Protein AF-A0A3Q8V1V7-F1 (afdb_monomer)

Solvent-accessible surface area (backbone atoms only — not comparable to full-atom values): 15227 Å² total; per-residue (Å²): 142,82,85,84,78,84,84,82,84,77,85,80,81,81,76,80,81,79,79,77,67,58,56,73,86,70,77,62,75,79,83,78,84,87,67,83,77,76,73,29,31,30,73,41,37,37,45,31,31,29,47,66,29,35,47,41,79,44,66,60,49,52,35,39,77,74,16,50,72,63,45,52,43,25,34,41,32,35,68,88,72,25,31,48,26,81,44,75,50,102,65,26,37,59,34,83,69,40,41,42,21,37,18,41,68,50,98,87,70,46,59,37,36,37,39,84,88,69,51,75,46,45,66,87,41,77,63,47,20,77,72,68,36,77,63,28,42,60,40,73,58,67,86,82,53,84,78,53,79,73,90,52,56,52,31,33,39,35,35,47,20,34,28,38,50,51,9,50,70,72,73,41,95,55,51,48,67,59,77,52,65,69,47,32,37,30,32,50,41,83,55,58,59,55,56,57,52,37,47,78,23,40,39,38,31,43,40,59,102,89,44,69,41,20,27,30,34,28,67,42,71,32,71,62,58,74,66,46,20,53,42,32,84,98,38,72,64,36,69,60,56,54,52,45,27,44,56,43,42,75,25,37,64,38,25,23,22,40,50,74,35,60,27,53,45,45,59,69,25,44,35,48,80,91

Secondary structure (DSSP, 8-state):
---PPPPPPPPP-----------PPPPPPPP-TT-----EEEEEEEE-SBTTSB-EEESEE-EETTEETTTT-EEEE-TTSPEEESS-BTTEEE-TTGGG-EEEE-TTS-EEEEPTTS-EE-TT-THHHHHH-TT-EEEEPPTT-TT---SS-SEEEEEHHHHHHHHHHHT-SSPPPGGGTT-SEEEE-SSTTGGGGGBTSEEEE---TTSPPEEEEEEEEEE--GGGGS-BTTB---HHHHHHHHHHHTTEEEEEEEEEE---EETT-EEEE-

Nearest PDB structures (foldseek):
  6fw2-assembly1_A  TM=7.426E-01  e=1.223E-09  Homo sapiens
  8iwl-assembly1_A  TM=2.641E-01  e=2.519E+00  Acinetobacter baumannii
  8ssk-assembly2_B  TM=2.973E-01  e=3.792E+00  Citrobacter rodentium
  2vse-assembly2_B  TM=1.820E-01  e=3.792E+00  Lysinibacillus sphaericus
  2vse-assembly1_A  TM=2.248E-01  e=5.385E+00  Lysinibacillus sphaericus

pLDDT: mean 85.76, std 20.74, range [31.09, 98.81]

Structure (mmCIF, N/CA/C/O backbone):
data_AF-A0A3Q8V1V7-F1
#
_entry.id   AF-A0A3Q8V1V7-F1
#
loop_
_atom_site.group_PDB
_atom_site.id
_atom_site.type_symbol
_atom_site.label_atom_id
_atom_site.label_alt_id
_atom_site.label_comp_id
_atom_site.label_asym_id
_atom_site.label_entity_id
_atom_site.label_seq_id
_atom_site.pdbx_PDB_ins_code
_atom_site.Cartn_x
_atom_site.Cartn_y
_atom_site.Cartn_z
_atom_site.occupancy
_atom_site.B_iso_or_equiv
_atom_site.auth_seq_id
_atom_site.auth_comp_id
_atom_site.auth_asym_id
_atom_site.auth_atom_id
_atom_site.pdbx_PDB_model_num
ATOM 1 N N . MET A 1 1 ? -35.149 39.557 -53.081 1.00 46.47 1 MET A N 1
ATOM 2 C CA . MET A 1 1 ? -35.539 40.367 -51.907 1.00 46.47 1 MET A CA 1
ATOM 3 C C . MET A 1 1 ? -36.548 39.582 -51.074 1.00 46.47 1 MET A C 1
ATOM 5 O O . MET A 1 1 ? -37.732 39.710 -51.317 1.00 46.47 1 MET A O 1
ATOM 9 N N . VAL A 1 2 ? -36.093 38.741 -50.135 1.00 32.25 2 VAL A N 1
ATOM 10 C CA . VAL A 1 2 ? -36.918 38.216 -49.027 1.00 32.25 2 VAL A CA 1
ATOM 11 C C . VAL A 1 2 ? -36.005 38.060 -47.809 1.00 32.25 2 VAL A C 1
ATOM 13 O O . VAL A 1 2 ? -34.984 37.381 -47.856 1.00 32.25 2 VAL A O 1
ATOM 16 N N . ARG A 1 3 ? -36.354 38.787 -46.751 1.00 31.09 3 ARG A N 1
ATOM 17 C CA . ARG A 1 3 ? -35.622 38.984 -45.498 1.00 31.09 3 ARG A CA 1
ATOM 18 C C . ARG A 1 3 ? -35.995 37.840 -44.543 1.00 31.09 3 ARG A C 1
ATOM 20 O O . ARG A 1 3 ? -37.141 37.770 -44.112 1.00 31.09 3 A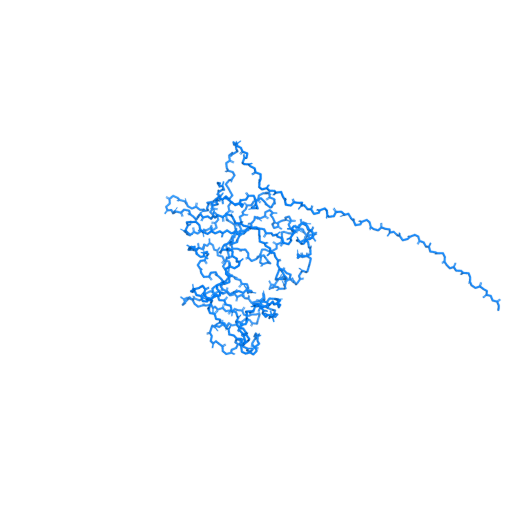RG A O 1
ATOM 27 N N . LEU A 1 4 ? -35.066 36.930 -44.240 1.00 36.66 4 LEU A N 1
ATOM 28 C CA . LEU A 1 4 ? -35.275 35.853 -43.260 1.00 36.66 4 LEU A CA 1
ATOM 29 C C . LEU A 1 4 ? -35.137 36.407 -41.830 1.00 36.66 4 LEU A C 1
ATOM 31 O O . LEU A 1 4 ? -34.099 36.947 -41.455 1.00 36.66 4 LEU A O 1
ATOM 35 N N . LEU A 1 5 ? -36.216 36.292 -41.053 1.00 38.31 5 LEU A N 1
ATOM 36 C CA . LEU A 1 5 ? -36.305 36.675 -39.640 1.00 38.31 5 LEU A CA 1
ATOM 37 C C . LEU A 1 5 ? -35.508 35.709 -38.733 1.00 38.31 5 LEU A C 1
ATOM 39 O O . LEU A 1 5 ? -35.400 34.521 -39.049 1.00 38.31 5 LEU A O 1
ATOM 43 N N . PRO A 1 6 ? -34.985 36.175 -37.581 1.00 35.22 6 PRO A N 1
ATOM 44 C CA . PRO A 1 6 ? -34.168 35.360 -36.686 1.00 35.22 6 PRO A CA 1
ATOM 45 C C . PRO A 1 6 ? -35.011 34.358 -35.884 1.00 35.22 6 PRO A C 1
ATOM 47 O O . PRO A 1 6 ? -36.078 34.683 -35.359 1.00 35.22 6 PRO A O 1
ATOM 50 N N . ARG A 1 7 ? -34.505 33.125 -35.744 1.00 37.19 7 ARG A N 1
ATOM 51 C CA . ARG A 1 7 ? -35.097 32.101 -34.871 1.00 37.19 7 ARG A CA 1
ATOM 52 C C . ARG A 1 7 ? -34.854 32.455 -33.398 1.00 37.19 7 ARG A C 1
ATOM 54 O O . ARG A 1 7 ? -33.723 32.698 -32.988 1.00 37.19 7 ARG A O 1
ATOM 61 N N . ARG A 1 8 ? -35.938 32.466 -32.616 1.00 33.50 8 ARG A N 1
ATOM 62 C CA . ARG A 1 8 ? -35.966 32.720 -31.168 1.00 33.50 8 ARG A CA 1
ATOM 63 C C . ARG A 1 8 ? -35.183 31.654 -30.392 1.00 33.50 8 ARG A C 1
ATOM 65 O O . ARG A 1 8 ? -35.354 30.460 -30.621 1.00 33.50 8 ARG A O 1
ATOM 72 N N . SER A 1 9 ? -34.374 32.103 -29.438 1.00 37.12 9 SER A N 1
ATOM 73 C CA . SER A 1 9 ? -33.696 31.288 -28.432 1.00 37.12 9 SER A CA 1
ATOM 74 C C . SER A 1 9 ? -34.686 30.809 -27.361 1.00 37.12 9 SER A C 1
ATOM 76 O O . SER A 1 9 ? -35.318 31.609 -26.676 1.00 37.12 9 SER A O 1
ATOM 78 N N . GLY A 1 10 ? -34.822 29.489 -27.208 1.00 38.75 10 GLY A N 1
ATOM 79 C CA . GLY A 1 10 ? -35.493 28.877 -26.057 1.00 38.75 10 GLY A CA 1
ATOM 80 C C . GLY A 1 10 ? -34.592 28.883 -24.810 1.00 38.75 10 GLY A C 1
ATOM 81 O O . GLY A 1 10 ? -33.364 28.925 -24.942 1.00 38.75 10 GLY A O 1
ATOM 82 N N . PRO A 1 11 ? -35.160 28.847 -23.592 1.00 32.88 11 PRO A N 1
ATOM 83 C CA . PRO A 1 11 ? -34.393 28.984 -22.361 1.00 32.88 11 PRO A CA 1
ATOM 84 C C . PRO A 1 11 ? -33.500 27.759 -22.127 1.00 32.88 11 PRO A C 1
ATOM 86 O O . PRO A 1 11 ? -33.965 26.619 -22.087 1.00 32.88 11 PRO A O 1
ATOM 89 N N . ARG A 1 12 ? -32.198 27.999 -21.931 1.00 38.09 12 ARG A N 1
ATOM 90 C CA . ARG A 1 12 ? -31.247 26.976 -21.481 1.00 38.09 12 ARG A CA 1
ATOM 91 C C . ARG A 1 12 ? -31.639 26.522 -20.073 1.00 38.09 12 ARG A C 1
ATOM 93 O O . ARG A 1 12 ? -31.589 27.309 -19.129 1.00 38.09 12 ARG A O 1
ATOM 100 N N . ARG A 1 13 ? -32.005 25.245 -19.927 1.00 34.44 13 ARG A N 1
ATOM 101 C CA . ARG A 1 13 ? -32.175 24.591 -18.622 1.00 34.44 13 ARG A CA 1
ATOM 102 C C . ARG A 1 13 ? -30.851 24.671 -17.854 1.00 34.44 13 ARG A C 1
ATOM 104 O O . ARG A 1 13 ? -29.870 24.044 -18.241 1.00 34.44 13 ARG A O 1
ATOM 111 N N . ARG A 1 14 ? -30.829 25.449 -16.768 1.00 31.36 14 ARG A N 1
ATOM 112 C CA . ARG A 1 14 ? -29.777 25.396 -15.743 1.00 31.36 14 ARG A CA 1
ATOM 113 C C . ARG A 1 14 ? -29.918 24.060 -15.016 1.00 31.36 14 ARG A C 1
ATOM 115 O O . ARG A 1 14 ? -30.844 23.887 -14.229 1.00 31.36 14 ARG A O 1
ATOM 122 N N . THR A 1 15 ? -29.029 23.112 -15.280 1.00 33.97 15 THR A N 1
ATOM 123 C CA . THR A 1 15 ? -28.849 21.949 -14.407 1.00 33.97 15 THR A CA 1
ATOM 124 C C . THR A 1 15 ? -28.136 22.411 -13.142 1.00 33.97 15 THR A C 1
ATOM 126 O O . THR A 1 15 ? -27.010 22.904 -13.193 1.00 33.97 15 THR A O 1
ATOM 129 N N . ALA A 1 16 ? -28.831 22.301 -12.012 1.00 31.53 16 ALA A N 1
ATOM 130 C CA . ALA A 1 16 ? -28.313 22.607 -10.691 1.00 31.53 16 ALA A CA 1
ATOM 131 C C . ALA A 1 16 ? -27.204 21.610 -10.319 1.00 31.53 16 ALA A C 1
ATOM 133 O O . ALA A 1 16 ? -27.481 20.456 -9.998 1.00 31.53 16 ALA A O 1
ATOM 134 N N . ALA A 1 17 ? -25.948 22.058 -10.347 1.00 36.12 17 ALA A N 1
ATOM 135 C CA . ALA A 1 17 ? -24.866 21.390 -9.640 1.00 36.12 17 ALA A CA 1
ATOM 136 C C . ALA A 1 17 ? -25.114 21.582 -8.134 1.00 36.12 17 ALA A C 1
ATOM 138 O O . ALA A 1 17 ? -24.916 22.670 -7.596 1.00 36.12 17 ALA A O 1
ATOM 139 N N . ARG A 1 18 ? -25.639 20.548 -7.469 1.00 38.44 18 ARG A N 1
ATOM 140 C CA . ARG A 1 18 ? -25.823 20.531 -6.015 1.00 38.44 18 ARG A CA 1
ATOM 141 C C . ARG A 1 18 ? -24.465 20.351 -5.335 1.00 38.44 18 ARG A C 1
ATOM 143 O O . ARG A 1 18 ? -23.939 19.251 -5.268 1.00 38.44 18 ARG A O 1
ATOM 150 N N . ASP A 1 19 ? -23.913 21.472 -4.891 1.00 35.94 19 ASP A N 1
ATOM 151 C CA . ASP A 1 19 ? -23.388 21.706 -3.540 1.00 35.94 19 ASP A CA 1
ATOM 152 C C . ASP A 1 19 ? -22.681 20.514 -2.853 1.00 35.94 19 ASP A C 1
ATOM 154 O O . ASP A 1 19 ? -23.120 20.002 -1.820 1.00 35.94 19 ASP A O 1
ATOM 158 N N . ALA A 1 20 ? -21.550 20.075 -3.415 1.00 39.03 20 ALA A N 1
ATOM 159 C CA . ALA A 1 20 ? -20.578 19.250 -2.701 1.00 39.03 20 ALA A CA 1
ATOM 160 C C . ALA A 1 20 ? -19.844 20.136 -1.684 1.00 39.03 20 ALA A C 1
ATOM 162 O O . ALA A 1 20 ? -18.732 20.610 -1.926 1.00 39.03 20 ALA A O 1
ATOM 163 N N . ARG A 1 21 ? -20.502 20.420 -0.556 1.00 45.88 21 ARG A N 1
ATOM 164 C CA . ARG A 1 21 ? -19.877 21.108 0.576 1.00 45.88 21 ARG A CA 1
ATOM 165 C C . ARG A 1 21 ? -18.657 20.296 1.006 1.00 45.88 21 ARG A C 1
ATOM 167 O O . ARG A 1 21 ? -18.794 19.125 1.357 1.00 45.88 21 ARG A O 1
ATOM 174 N N . GLN A 1 22 ? -17.474 20.915 0.956 1.00 42.28 22 GLN A N 1
ATOM 175 C CA . GLN A 1 22 ? -16.266 20.390 1.594 1.00 42.28 22 GLN A CA 1
ATOM 176 C C . GLN A 1 22 ? -16.655 20.002 3.019 1.00 42.28 22 GLN A C 1
ATOM 178 O O . GLN A 1 22 ? -17.089 20.867 3.775 1.00 42.28 22 GLN A O 1
ATOM 183 N N . LEU A 1 23 ? -16.571 18.720 3.379 1.00 49.09 23 LEU A N 1
ATOM 184 C CA . LEU A 1 23 ? -16.754 18.332 4.771 1.00 49.09 23 LEU A CA 1
ATOM 185 C C . LEU A 1 23 ? -15.504 18.834 5.499 1.00 49.09 23 LEU A C 1
ATOM 187 O O . LEU A 1 23 ? -14.422 18.294 5.241 1.00 49.09 23 LEU A O 1
ATOM 191 N N . PRO A 1 24 ? -15.596 19.889 6.336 1.00 47.41 24 PRO A N 1
ATOM 192 C CA . PRO A 1 24 ? -14.429 20.360 7.053 1.00 47.41 24 PRO A CA 1
ATOM 193 C C . PRO A 1 24 ? -13.922 19.202 7.905 1.00 47.41 24 PRO A C 1
ATOM 195 O O . PRO A 1 24 ? -14.701 18.530 8.586 1.00 47.41 24 PRO A O 1
ATOM 198 N N . TRP A 1 25 ? -12.615 18.957 7.836 1.00 48.84 25 TRP A N 1
ATOM 199 C CA . TRP A 1 25 ? -11.941 18.134 8.827 1.00 48.84 25 TRP A CA 1
ATOM 200 C C . TRP A 1 25 ? -12.325 18.673 10.209 1.00 48.84 25 TRP A C 1
ATOM 202 O O . TRP A 1 25 ? -12.086 19.845 10.510 1.00 48.84 25 TRP A O 1
ATOM 212 N N . ARG A 1 26 ? -12.984 17.835 11.008 1.00 57.62 26 ARG A N 1
ATOM 213 C CA . ARG A 1 26 ? -13.246 18.118 12.415 1.00 57.62 26 ARG A CA 1
ATOM 214 C C . ARG A 1 26 ? -12.070 17.544 13.187 1.00 57.62 26 ARG A C 1
ATOM 216 O O . ARG A 1 26 ? -11.656 16.426 12.905 1.00 57.62 26 ARG A O 1
ATOM 223 N N . SER A 1 27 ? -11.512 18.319 14.111 1.00 51.31 27 SER A N 1
ATOM 224 C CA . SER A 1 27 ? -10.533 17.791 15.062 1.00 51.31 27 SER A CA 1
ATOM 225 C C . SER A 1 27 ? -11.114 16.562 15.778 1.00 51.31 27 SER A C 1
ATOM 227 O O . SER A 1 27 ? -12.336 16.536 15.970 1.00 51.31 27 SER A O 1
ATOM 229 N N . PRO A 1 28 ? -10.280 15.585 16.188 1.00 55.00 28 PRO A N 1
ATOM 230 C CA . PRO A 1 28 ? -10.751 14.380 16.860 1.00 55.00 28 PRO A CA 1
ATOM 231 C C . PRO A 1 28 ? -11.657 14.752 18.031 1.00 55.00 28 PRO A C 1
ATOM 233 O O . PRO A 1 28 ? -11.318 15.633 18.829 1.00 55.00 28 PRO A O 1
ATOM 236 N N . SER A 1 29 ? -12.822 14.115 18.118 1.00 47.94 29 SER A N 1
ATOM 237 C CA . SER A 1 29 ? -13.728 14.356 19.241 1.00 47.94 29 SER A CA 1
ATOM 238 C C . SER A 1 29 ? -13.123 13.773 20.527 1.00 47.94 29 SER A C 1
ATOM 240 O O . SER A 1 29 ? -12.528 12.692 20.477 1.00 47.94 29 SER A O 1
ATOM 242 N N . PRO A 1 30 ? -13.258 14.441 21.689 1.00 43.12 30 PRO A N 1
ATOM 243 C CA . PRO A 1 30 ? -12.869 13.848 22.965 1.00 43.12 30 PRO A CA 1
ATOM 244 C C . PRO A 1 30 ? -13.682 12.566 23.231 1.00 43.12 30 PRO A C 1
ATOM 246 O O . PRO A 1 30 ? -14.812 12.448 22.744 1.00 43.12 30 PRO A O 1
ATOM 249 N N . PRO A 1 31 ? -13.132 11.596 23.985 1.00 48.41 31 PRO A N 1
ATOM 250 C CA . PRO A 1 31 ? -13.776 10.305 24.190 1.00 48.41 31 PRO A CA 1
ATOM 251 C C . PRO A 1 31 ? -15.141 10.475 24.864 1.00 48.41 31 PRO A C 1
ATOM 253 O O . PRO A 1 31 ? -15.257 11.122 25.906 1.00 48.41 31 PRO A O 1
ATOM 256 N N . ARG A 1 32 ? -16.179 9.859 24.287 1.00 49.44 32 ARG A N 1
ATOM 257 C CA . A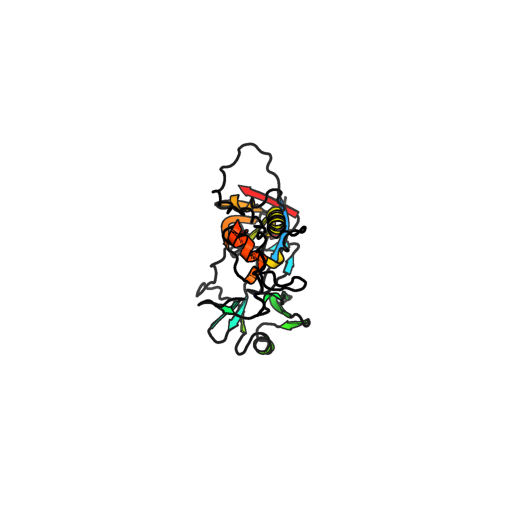RG A 1 32 ? -17.448 9.652 24.989 1.00 49.44 32 ARG A CA 1
ATOM 258 C C . ARG A 1 32 ? -17.195 8.599 26.065 1.00 49.44 32 ARG A C 1
ATOM 260 O O . ARG A 1 32 ? -16.877 7.454 25.758 1.00 49.44 32 ARG A O 1
ATOM 267 N N . GLY A 1 33 ? -17.245 9.005 27.329 1.00 35.75 33 GLY A N 1
ATOM 268 C CA . GLY A 1 33 ? -17.139 8.072 28.445 1.00 35.75 33 GLY A CA 1
ATOM 269 C C . GLY A 1 33 ? -18.348 7.137 28.473 1.00 35.75 33 GLY A C 1
ATOM 270 O O . GLY A 1 33 ? -19.479 7.614 28.450 1.00 35.75 33 GLY A O 1
ATOM 271 N N . GLY A 1 34 ? -18.101 5.826 28.563 1.00 43.41 34 GLY A N 1
ATOM 272 C CA . GLY A 1 34 ? -19.119 4.845 28.952 1.00 43.41 34 GLY A CA 1
ATOM 273 C C . GLY A 1 34 ? -19.793 4.030 27.844 1.00 43.41 34 GLY A C 1
ATOM 274 O O . GLY A 1 34 ? -20.903 3.564 28.069 1.00 43.41 34 GLY A O 1
ATOM 275 N N . GLU A 1 35 ? -19.162 3.805 26.689 1.00 42.56 35 GLU A N 1
ATOM 276 C CA . GLU A 1 35 ? -19.665 2.847 25.691 1.00 42.56 35 GLU A CA 1
ATOM 277 C C . GLU A 1 35 ? -18.820 1.569 25.694 1.00 42.56 35 GLU A C 1
ATOM 279 O O . GLU A 1 35 ? -17.589 1.621 25.639 1.00 42.56 35 GLU A O 1
ATOM 284 N N . SER A 1 36 ? -19.488 0.413 25.789 1.00 41.56 36 SER A N 1
ATOM 285 C CA . SER A 1 36 ? -18.900 -0.909 25.558 1.00 41.56 36 SER A CA 1
ATOM 286 C C . SER A 1 36 ? -17.996 -0.841 24.332 1.00 41.56 36 SER A C 1
ATOM 288 O O . SER A 1 36 ? -18.469 -0.499 23.252 1.00 41.56 36 SER A O 1
ATOM 290 N N . ALA A 1 37 ? -16.700 -1.109 24.506 1.00 54.47 37 ALA A N 1
ATOM 291 C CA . ALA A 1 37 ? -15.718 -0.964 23.441 1.00 54.47 37 ALA A CA 1
ATOM 292 C C . ALA A 1 37 ? -16.128 -1.839 22.249 1.00 54.47 37 ALA A C 1
ATOM 294 O O . ALA A 1 37 ? -15.974 -3.063 22.289 1.00 54.47 37 ALA A O 1
ATOM 295 N N . VAL A 1 38 ? -16.676 -1.212 21.203 1.00 58.59 38 VAL A N 1
ATOM 296 C CA . VAL A 1 38 ? -16.944 -1.880 19.931 1.00 58.59 38 VAL A CA 1
ATOM 297 C C . VAL A 1 38 ? -15.614 -2.455 19.477 1.00 58.59 38 VAL A C 1
ATOM 299 O O . VAL A 1 38 ? -14.656 -1.730 19.206 1.00 58.59 38 VAL A O 1
ATOM 302 N N . THR A 1 39 ? -15.525 -3.779 19.508 1.00 81.19 39 THR A N 1
ATOM 303 C CA . THR A 1 39 ? -14.300 -4.483 19.162 1.00 81.19 39 THR A CA 1
ATOM 304 C C . THR A 1 39 ? -14.283 -4.633 17.654 1.00 81.19 39 THR A C 1
ATOM 306 O O . THR A 1 39 ? -14.947 -5.506 17.103 1.00 81.19 39 THR A O 1
ATOM 309 N N . LEU A 1 40 ? -13.543 -3.747 16.997 1.00 95.25 40 LEU A N 1
ATOM 310 C CA . LEU A 1 40 ? -13.362 -3.769 15.551 1.00 95.25 40 LEU A CA 1
ATOM 311 C C . LEU A 1 40 ? -12.457 -4.947 15.157 1.00 95.25 40 LEU A C 1
ATOM 313 O O . LEU A 1 40 ? -11.770 -5.524 16.007 1.00 95.25 40 LEU A O 1
ATOM 317 N N . LYS A 1 41 ? -12.434 -5.306 13.871 1.00 97.19 41 LYS A N 1
ATOM 318 C CA . LYS A 1 41 ? -11.686 -6.467 13.365 1.00 97.19 41 LYS A CA 1
ATOM 319 C C . LYS A 1 41 ? -10.748 -6.107 12.225 1.00 97.19 41 LYS A C 1
ATOM 321 O O . LYS A 1 41 ? -11.072 -5.272 11.389 1.00 97.19 41 LYS A O 1
ATOM 326 N N . VAL A 1 42 ? -9.589 -6.753 12.156 1.00 98.31 42 VAL A N 1
ATOM 327 C CA . VAL A 1 42 ? -8.722 -6.688 10.974 1.00 98.31 42 VAL A CA 1
ATOM 328 C C . VAL A 1 42 ? -9.316 -7.562 9.875 1.00 98.31 42 VAL A C 1
ATOM 330 O O . VAL A 1 42 ? -9.525 -8.753 10.073 1.00 98.31 42 VAL A O 1
ATOM 333 N N . VAL A 1 43 ? -9.570 -6.977 8.708 1.00 98.44 43 VAL A N 1
ATOM 334 C CA . VAL A 1 43 ? -10.213 -7.658 7.565 1.00 98.44 43 VAL A CA 1
ATOM 335 C C . VAL A 1 43 ? -9.404 -7.562 6.276 1.00 98.44 43 VAL A C 1
ATOM 337 O O . VAL A 1 43 ? -9.838 -8.007 5.219 1.00 98.44 43 VAL A O 1
ATOM 340 N N . GLY A 1 44 ? -8.210 -6.980 6.337 1.00 98.44 44 GLY A N 1
ATOM 341 C CA . GLY A 1 44 ? -7.284 -7.004 5.217 1.00 98.44 44 GLY A CA 1
ATOM 342 C C . GLY A 1 44 ? -5.874 -6.652 5.648 1.00 98.44 44 GLY A C 1
ATOM 343 O O . GLY A 1 44 ? -5.669 -5.649 6.332 1.00 98.44 44 GLY A O 1
ATOM 344 N N . LEU A 1 45 ? -4.912 -7.447 5.190 1.00 98.56 45 LEU A N 1
ATOM 345 C CA . LEU A 1 45 ? -3.488 -7.215 5.381 1.00 98.56 45 LEU A CA 1
ATOM 346 C C . LEU A 1 45 ? -2.784 -7.278 4.032 1.00 98.56 45 LEU A C 1
ATOM 348 O O . LEU A 1 45 ? -3.025 -8.182 3.233 1.00 98.56 45 LEU A O 1
ATOM 352 N N . ARG A 1 46 ? -1.953 -6.275 3.748 1.00 98.12 46 ARG A N 1
ATOM 353 C CA . ARG A 1 46 ? -1.199 -6.181 2.496 1.00 98.12 46 ARG A CA 1
ATOM 354 C C . ARG A 1 46 ? 0.215 -5.677 2.728 1.00 98.12 46 ARG A C 1
ATOM 356 O O . ARG A 1 46 ? 0.439 -4.731 3.492 1.00 98.12 46 ARG A O 1
ATOM 363 N N . ARG A 1 47 ? 1.150 -6.261 1.986 1.00 97.00 47 ARG A N 1
ATOM 364 C CA . ARG A 1 47 ? 2.554 -5.849 1.930 1.00 97.00 47 ARG A CA 1
ATOM 365 C C . ARG A 1 47 ? 2.910 -5.454 0.507 1.00 97.00 47 ARG A C 1
ATOM 367 O O . ARG A 1 47 ? 2.482 -6.097 -0.443 1.00 97.00 47 ARG A O 1
ATOM 374 N N . PHE A 1 48 ? 3.696 -4.394 0.352 1.00 96.62 48 PHE A N 1
ATOM 375 C CA . PHE A 1 48 ? 4.091 -3.862 -0.951 1.00 96.62 48 PHE A CA 1
ATOM 376 C C . PHE A 1 48 ? 5.617 -3.825 -1.083 1.00 96.62 48 PHE A C 1
ATOM 378 O O . PHE A 1 48 ? 6.193 -2.765 -0.844 1.00 96.62 48 PHE A O 1
ATOM 385 N N . PRO A 1 49 ? 6.285 -4.925 -1.474 1.00 96.56 49 PRO A N 1
ATOM 386 C CA . PRO A 1 49 ? 7.750 -5.011 -1.497 1.00 96.56 49 PRO A CA 1
ATOM 387 C C . PRO A 1 49 ? 8.436 -3.895 -2.294 1.00 96.56 49 PRO A C 1
ATOM 389 O O . PRO A 1 49 ? 9.435 -3.327 -1.846 1.00 96.56 49 PRO A O 1
ATOM 392 N N . VAL A 1 50 ? 7.859 -3.533 -3.447 1.00 96.06 50 VAL A N 1
ATOM 393 C CA . VAL A 1 50 ? 8.397 -2.518 -4.361 1.00 96.06 50 VAL A CA 1
ATOM 394 C C . VAL A 1 50 ? 7.526 -1.257 -4.360 1.00 96.06 50 VAL A C 1
ATOM 396 O O . VAL A 1 50 ? 6.296 -1.289 -4.497 1.00 96.06 50 VAL A O 1
ATOM 399 N N . LYS A 1 51 ? 8.168 -0.094 -4.228 1.00 92.94 51 LYS A N 1
ATOM 400 C CA . LYS A 1 51 ? 7.520 1.216 -4.318 1.00 92.94 51 LYS A CA 1
ATOM 401 C C . LYS A 1 51 ? 6.780 1.351 -5.652 1.00 92.94 51 LYS A C 1
ATOM 403 O O . LYS A 1 51 ? 7.282 0.985 -6.705 1.00 92.94 51 LYS A O 1
ATOM 408 N N . SER A 1 52 ? 5.595 1.962 -5.604 1.00 93.44 52 SER A N 1
ATOM 409 C CA . SER A 1 52 ? 4.769 2.270 -6.783 1.00 93.44 52 SER A CA 1
ATOM 410 C C . SER A 1 52 ? 4.204 1.058 -7.554 1.00 93.44 52 SER A C 1
ATOM 412 O O . SER A 1 52 ? 3.483 1.297 -8.516 1.00 93.44 52 SER A O 1
ATOM 414 N N . MET A 1 53 ? 4.435 -0.187 -7.114 1.00 97.00 53 MET A N 1
ATOM 415 C CA . MET A 1 53 ? 3.900 -1.426 -7.718 1.00 97.00 53 MET A CA 1
ATOM 416 C C . MET A 1 53 ? 2.939 -2.148 -6.783 1.00 97.00 53 MET A C 1
ATOM 418 O O . MET A 1 53 ? 3.091 -2.023 -5.568 1.00 97.00 53 MET A O 1
ATOM 422 N N . LEU A 1 54 ? 1.961 -2.899 -7.299 1.00 97.81 54 LEU A N 1
ATOM 423 C CA . LEU A 1 54 ? 1.049 -3.715 -6.484 1.00 97.81 54 LEU A CA 1
ATOM 424 C C . LEU A 1 54 ? 1.804 -4.720 -5.606 1.00 97.81 54 LEU A C 1
ATOM 426 O O . LEU A 1 54 ? 2.999 -4.941 -5.768 1.00 97.81 54 LEU A O 1
ATOM 430 N N . GLY A 1 55 ? 1.108 -5.243 -4.606 1.00 96.25 55 GLY A N 1
ATOM 431 C CA . GLY A 1 55 ? 1.701 -6.075 -3.569 1.00 96.25 55 GLY A CA 1
ATOM 432 C C . GLY A 1 55 ? 0.906 -7.346 -3.337 1.00 96.25 55 GLY A C 1
ATOM 433 O O . GLY A 1 55 ? 0.046 -7.710 -4.137 1.00 96.25 55 GLY A O 1
ATOM 434 N N . GLU A 1 56 ? 1.187 -7.964 -2.206 1.00 95.44 56 GLU A N 1
ATOM 435 C CA . GLU A 1 56 ? 0.631 -9.236 -1.767 1.00 95.44 56 GLU A CA 1
ATOM 436 C C . GLU A 1 56 ? -0.509 -8.998 -0.775 1.00 95.44 56 GLU A C 1
ATOM 438 O O . GLU A 1 56 ? -0.456 -8.063 0.035 1.00 95.44 56 GLU A O 1
ATOM 443 N N . GLU A 1 57 ? -1.510 -9.872 -0.806 1.00 96.88 57 GLU A N 1
ATOM 444 C CA . GLU A 1 57 ? -2.483 -10.013 0.277 1.00 96.88 57 GLU A CA 1
ATOM 445 C C . GLU A 1 57 ? -2.020 -11.122 1.215 1.00 96.88 57 GLU A C 1
ATOM 447 O O . GLU A 1 57 ? -1.450 -12.114 0.768 1.00 96.88 57 GLU A O 1
ATOM 452 N N . HIS A 1 58 ? -2.226 -10.923 2.511 1.00 97.81 58 HIS A N 1
ATOM 453 C CA . HIS A 1 58 ? -1.730 -11.819 3.546 1.00 97.81 58 HIS A CA 1
ATOM 454 C C . HIS A 1 58 ? -2.831 -12.128 4.553 1.00 97.81 58 HIS A C 1
ATOM 456 O O . HIS A 1 58 ? -3.601 -11.243 4.925 1.00 97.81 58 HIS A O 1
ATOM 462 N N . ASP A 1 59 ? -2.839 -13.356 5.064 1.00 97.94 59 ASP A N 1
ATOM 463 C CA . ASP A 1 59 ? -3.652 -13.710 6.233 1.00 97.94 59 ASP A CA 1
ATOM 464 C C . ASP A 1 59 ? -2.968 -13.292 7.539 1.00 97.94 59 ASP A C 1
ATOM 466 O O . ASP A 1 59 ? -3.623 -13.095 8.563 1.00 97.94 59 ASP A O 1
ATOM 470 N N . ARG A 1 60 ? -1.640 -13.130 7.501 1.00 96.62 60 ARG A N 1
ATOM 471 C CA . ARG A 1 60 ? -0.804 -12.723 8.627 1.00 96.62 60 ARG A CA 1
ATOM 472 C C . ARG A 1 60 ? 0.428 -11.957 8.153 1.00 96.62 60 ARG A C 1
ATOM 474 O O . ARG A 1 60 ? 1.066 -12.349 7.185 1.00 96.62 60 ARG A O 1
ATOM 481 N N . LEU A 1 61 ? 0.792 -10.897 8.87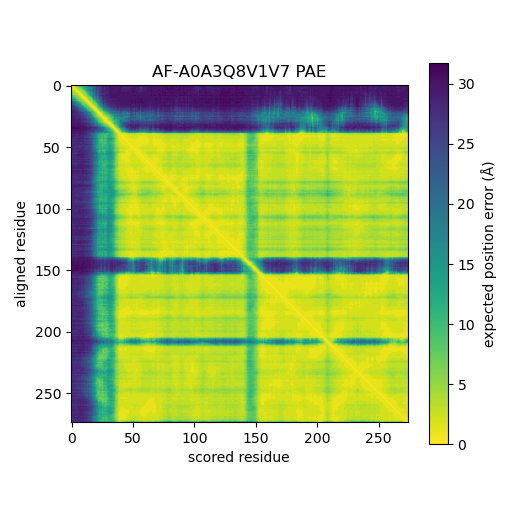1 1.00 96.56 61 LEU A N 1
ATOM 482 C CA . LEU A 1 61 ? 2.018 -10.131 8.658 1.00 96.56 61 LEU A CA 1
ATOM 483 C C . LEU A 1 61 ? 2.807 -9.991 9.957 1.00 96.56 61 LEU A C 1
ATOM 485 O O . LEU A 1 61 ? 2.234 -9.798 11.027 1.00 96.56 61 LEU A O 1
ATOM 489 N N . GLU A 1 62 ? 4.129 -10.028 9.835 1.00 95.94 62 GLU A N 1
ATOM 490 C CA . GLU A 1 62 ? 5.060 -9.697 10.910 1.00 95.94 62 GLU A CA 1
ATOM 491 C C . GLU A 1 62 ? 5.431 -8.209 10.831 1.00 95.94 62 GLU A C 1
ATOM 493 O O . GLU A 1 62 ? 5.593 -7.653 9.737 1.00 95.94 62 GLU A O 1
ATOM 498 N N . PHE A 1 63 ? 5.564 -7.560 11.989 1.00 96.06 63 PHE A N 1
ATOM 499 C CA . PHE A 1 63 ? 5.905 -6.142 12.090 1.00 96.06 63 PHE A CA 1
ATOM 500 C C . PHE A 1 63 ? 7.153 -5.941 12.945 1.00 96.06 63 PHE A C 1
ATOM 502 O O . PHE A 1 63 ? 7.323 -6.599 13.970 1.00 96.06 63 PHE A O 1
ATOM 509 N N . ASP A 1 64 ? 7.984 -4.979 12.549 1.00 94.44 64 ASP A N 1
ATOM 510 C CA . ASP A 1 64 ? 9.097 -4.433 13.322 1.00 94.44 64 ASP A CA 1
ATOM 511 C C . ASP A 1 64 ? 8.874 -2.928 13.591 1.00 94.44 64 ASP A C 1
ATOM 513 O O . ASP A 1 64 ? 7.816 -2.368 13.293 1.00 94.44 64 ASP A O 1
ATOM 517 N N . ALA A 1 65 ? 9.863 -2.237 14.163 1.00 91.81 65 ALA A N 1
ATOM 518 C CA . ALA A 1 65 ? 9.770 -0.792 14.412 1.00 91.81 65 ALA A CA 1
ATOM 519 C C . ALA A 1 65 ? 9.629 0.052 13.122 1.00 91.81 65 ALA A C 1
ATOM 521 O O . ALA A 1 65 ? 9.182 1.199 13.166 1.00 91.81 65 ALA A O 1
ATOM 522 N N . GLY A 1 66 ? 10.026 -0.499 11.974 1.00 88.62 66 GLY A N 1
ATOM 523 C CA . GLY A 1 66 ? 9.943 0.092 10.643 1.00 88.62 66 GLY A CA 1
ATOM 524 C C . GLY A 1 66 ? 8.658 -0.235 9.878 1.00 88.62 66 GLY A C 1
ATOM 525 O O . GLY A 1 66 ? 8.519 0.253 8.757 1.00 88.62 66 GLY A O 1
ATOM 526 N N . GLY A 1 67 ? 7.717 -0.987 10.461 1.00 93.69 67 GLY A N 1
ATOM 527 C CA . GLY A 1 67 ? 6.424 -1.321 9.858 1.00 93.69 67 GLY A CA 1
ATOM 528 C C . GLY A 1 67 ? 6.257 -2.807 9.582 1.00 93.69 67 GLY A C 1
ATOM 529 O O . GLY A 1 67 ? 6.805 -3.641 10.293 1.00 93.69 67 GLY A O 1
ATOM 530 N N . ALA A 1 68 ? 5.462 -3.148 8.567 1.00 94.94 68 ALA A N 1
ATOM 531 C CA . ALA A 1 68 ? 5.365 -4.535 8.118 1.00 94.94 68 ALA A CA 1
ATOM 532 C C . ALA A 1 68 ? 6.706 -4.961 7.497 1.00 94.94 68 ALA A C 1
ATOM 534 O O . ALA A 1 68 ? 7.227 -4.275 6.612 1.00 94.94 68 ALA A O 1
ATOM 535 N N . ILE A 1 69 ? 7.254 -6.094 7.936 1.00 94.69 69 ILE A N 1
ATOM 536 C CA . ILE A 1 69 ? 8.567 -6.569 7.486 1.00 94.69 69 ILE A CA 1
ATOM 537 C C . ILE A 1 69 ? 8.542 -6.804 5.970 1.00 94.69 69 ILE A C 1
ATOM 539 O O . ILE A 1 69 ? 7.709 -7.545 5.440 1.00 94.69 69 ILE A O 1
ATOM 543 N N . GLY A 1 70 ? 9.477 -6.161 5.264 1.00 93.25 70 GLY A N 1
ATOM 544 C CA . GLY A 1 70 ? 9.578 -6.212 3.804 1.00 93.25 70 GLY A CA 1
ATOM 545 C C . GLY A 1 70 ? 8.694 -5.199 3.064 1.00 93.25 70 GLY A C 1
ATOM 546 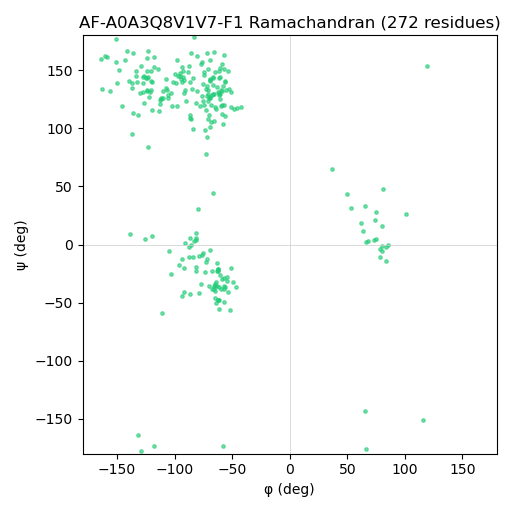O O . GLY A 1 70 ? 8.734 -5.132 1.839 1.00 93.25 70 GLY A O 1
ATOM 547 N N . ASP A 1 71 ? 7.907 -4.371 3.751 1.00 94.44 71 ASP A N 1
ATOM 548 C CA . ASP A 1 71 ? 7.112 -3.349 3.071 1.00 94.44 71 ASP A CA 1
ATOM 549 C C . ASP A 1 71 ? 8.001 -2.232 2.501 1.00 94.44 71 ASP A C 1
ATOM 551 O O . ASP A 1 71 ? 8.811 -1.621 3.197 1.00 94.44 71 ASP A O 1
ATOM 555 N N . ARG A 1 72 ? 7.839 -1.976 1.200 1.00 92.94 72 ARG A N 1
ATOM 556 C CA . ARG A 1 72 ? 8.438 -0.874 0.432 1.00 92.94 72 ARG A CA 1
ATOM 557 C C . ARG A 1 72 ? 9.960 -0.776 0.551 1.00 92.94 72 ARG A C 1
ATOM 559 O O . ARG A 1 72 ? 10.502 0.314 0.429 1.00 92.94 72 ARG A O 1
ATOM 566 N N . ARG A 1 73 ? 10.648 -1.909 0.730 1.00 92.19 73 ARG A N 1
ATOM 567 C CA . ARG A 1 73 ? 12.118 -1.981 0.847 1.00 92.19 73 ARG A CA 1
ATOM 568 C C . ARG A 1 73 ? 12.852 -1.839 -0.483 1.00 92.19 73 ARG A C 1
ATOM 570 O O . ARG A 1 73 ? 14.074 -1.736 -0.488 1.00 92.19 73 ARG A O 1
ATOM 577 N N . TRP A 1 74 ? 12.127 -1.858 -1.597 1.00 94.88 74 TRP A N 1
ATOM 578 C CA . TRP A 1 74 ? 12.693 -1.817 -2.939 1.00 94.88 74 TRP A CA 1
ATOM 579 C C . TRP A 1 74 ? 12.035 -0.739 -3.791 1.00 94.88 74 TRP A C 1
ATOM 581 O O . TRP A 1 74 ? 10.870 -0.380 -3.598 1.00 94.88 74 TRP A O 1
ATOM 591 N N . ALA A 1 75 ? 12.765 -0.231 -4.775 1.00 95.31 75 ALA A N 1
ATOM 592 C CA . ALA A 1 75 ? 12.250 0.718 -5.749 1.00 95.31 75 ALA A CA 1
ATOM 593 C C . ALA A 1 75 ? 12.983 0.569 -7.083 1.00 95.31 75 ALA A C 1
ATOM 595 O O . ALA A 1 75 ? 14.125 0.117 -7.131 1.00 95.31 75 ALA A O 1
ATOM 596 N N . LEU A 1 76 ? 12.336 1.006 -8.162 1.00 96.44 76 LEU A N 1
ATOM 597 C CA . LEU A 1 76 ? 13.046 1.265 -9.408 1.00 96.44 76 LEU A CA 1
ATOM 598 C C . LEU A 1 76 ? 13.809 2.584 -9.278 1.00 96.44 76 LEU A C 1
ATOM 600 O O . LEU A 1 76 ? 13.204 3.602 -8.928 1.00 96.44 76 LEU A O 1
ATOM 604 N N . ARG A 1 77 ? 15.106 2.576 -9.571 1.00 96.06 77 ARG A N 1
ATOM 605 C CA . ARG A 1 77 ? 15.960 3.763 -9.654 1.00 96.06 77 ARG A CA 1
ATOM 606 C C . ARG A 1 77 ? 16.336 3.989 -11.110 1.00 96.06 77 ARG A C 1
ATOM 608 O O . ARG A 1 77 ? 16.812 3.078 -11.769 1.00 96.06 77 ARG A O 1
ATOM 615 N N . CYS A 1 78 ? 16.081 5.188 -11.609 1.00 94.69 78 CYS A N 1
ATOM 616 C CA . CYS A 1 78 ? 16.458 5.607 -12.952 1.00 94.69 78 CYS A CA 1
ATOM 617 C C . CYS A 1 78 ? 17.935 6.015 -13.009 1.00 94.69 78 CYS A C 1
ATOM 619 O O . CYS A 1 78 ? 18.514 6.388 -11.988 1.00 94.69 78 CYS A O 1
ATOM 621 N N . ALA A 1 79 ? 18.495 6.060 -14.220 1.00 93.44 79 ALA A N 1
ATOM 622 C CA . ALA A 1 79 ? 19.870 6.498 -14.477 1.00 93.44 79 ALA A CA 1
ATOM 623 C C . ALA A 1 79 ? 20.200 7.900 -13.921 1.00 93.44 79 ALA A C 1
ATOM 625 O O . ALA A 1 79 ? 21.340 8.183 -13.572 1.00 93.44 79 ALA A O 1
ATOM 626 N N . ASP A 1 80 ? 19.200 8.783 -13.796 1.00 91.31 80 ASP A N 1
ATOM 627 C CA . ASP A 1 80 ? 19.347 10.118 -13.196 1.00 91.31 80 ASP A CA 1
ATOM 628 C C . ASP A 1 80 ? 19.296 10.116 -11.652 1.00 91.31 80 ASP A C 1
ATOM 630 O O . ASP A 1 80 ? 19.164 11.171 -11.031 1.00 91.31 80 ASP A O 1
ATOM 634 N N . GLY A 1 81 ? 19.342 8.934 -11.031 1.00 90.75 81 GLY A N 1
ATOM 635 C CA . GLY A 1 81 ? 19.292 8.717 -9.587 1.00 90.75 81 GLY A CA 1
ATOM 636 C C . GLY A 1 81 ? 17.892 8.806 -8.971 1.00 90.75 81 GLY A C 1
ATOM 637 O O . GLY A 1 81 ? 17.717 8.407 -7.816 1.00 90.75 81 GLY A O 1
ATOM 638 N N . LYS A 1 82 ? 16.881 9.285 -9.713 1.00 91.81 82 LYS A N 1
ATOM 639 C CA . LYS A 1 82 ? 15.506 9.443 -9.212 1.00 91.81 82 LYS A CA 1
ATOM 640 C C . LYS A 1 82 ? 14.782 8.110 -9.142 1.00 91.81 82 LYS A C 1
ATOM 642 O O . LYS A 1 82 ? 15.078 7.175 -9.877 1.00 91.81 82 LYS A O 1
ATOM 647 N N . LEU A 1 83 ? 13.753 8.049 -8.303 1.00 92.44 83 LEU A N 1
ATOM 648 C CA . LEU A 1 83 ? 12.950 6.839 -8.165 1.00 92.44 83 LEU A CA 1
ATOM 649 C C . LEU A 1 83 ? 11.726 6.817 -9.078 1.00 92.44 83 LEU A C 1
ATOM 651 O O . LEU A 1 83 ? 11.041 7.827 -9.259 1.00 92.44 83 LEU A O 1
ATOM 655 N N . GLY A 1 84 ? 11.399 5.629 -9.573 1.00 93.19 84 GLY A N 1
ATOM 656 C CA . GLY A 1 84 ? 10.209 5.350 -10.360 1.00 93.19 84 GLY A CA 1
ATOM 657 C C . GLY A 1 84 ? 8.911 5.629 -9.595 1.00 93.19 84 GLY 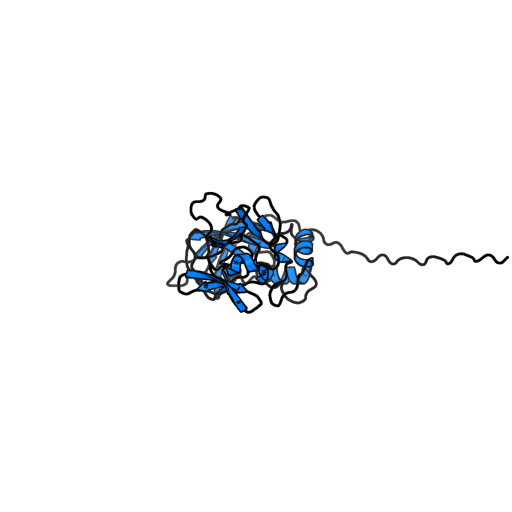A C 1
ATOM 658 O O . GLY A 1 84 ? 8.672 5.157 -8.477 1.00 93.19 84 GLY A O 1
ATOM 659 N N . SER A 1 85 ? 8.029 6.407 -10.212 1.00 91.81 85 SER A N 1
ATOM 660 C CA . SER A 1 85 ? 6.685 6.693 -9.712 1.00 91.81 85 SER A CA 1
ATOM 661 C C . SER A 1 85 ? 5.723 6.969 -10.867 1.00 91.81 85 SER A C 1
ATOM 663 O O . SER A 1 85 ? 6.130 7.045 -12.015 1.00 91.81 85 SER A O 1
ATOM 665 N N . GLY A 1 86 ? 4.438 7.189 -10.594 1.00 89.44 86 GLY A N 1
ATOM 666 C CA . GLY A 1 86 ? 3.467 7.622 -11.612 1.00 89.44 86 GLY A CA 1
ATOM 667 C C . GLY A 1 86 ? 3.500 9.127 -11.906 1.00 89.44 86 GLY A C 1
ATOM 668 O O . GLY A 1 86 ? 2.651 9.630 -12.639 1.00 89.44 86 GLY A O 1
ATOM 669 N N . LYS A 1 87 ? 4.452 9.874 -11.331 1.00 87.75 87 LYS A N 1
ATOM 670 C CA . LYS A 1 87 ? 4.598 11.327 -11.504 1.00 87.75 87 LYS A CA 1
ATOM 671 C C . LYS A 1 87 ? 6.061 11.756 -11.557 1.00 87.75 87 LYS A C 1
ATOM 673 O O . LYS A 1 87 ? 6.924 11.085 -11.000 1.00 87.75 87 LYS A O 1
ATOM 678 N N . ASN A 1 88 ? 6.298 12.927 -12.142 1.00 90.81 88 ASN A N 1
ATOM 679 C CA . ASN A 1 88 ? 7.573 13.629 -12.033 1.00 90.81 88 ASN A CA 1
ATOM 680 C C . ASN A 1 88 ? 7.593 14.512 -10.774 1.00 90.81 88 ASN A C 1
ATOM 682 O O . ASN A 1 88 ? 6.592 15.134 -10.416 1.00 90.81 88 ASN A O 1
ATOM 686 N N . HIS A 1 89 ? 8.733 14.545 -10.094 1.00 87.88 89 HIS A N 1
ATOM 687 C CA . HIS A 1 89 ? 9.024 15.344 -8.900 1.00 87.88 89 HIS A CA 1
ATOM 688 C C . HIS A 1 89 ? 10.556 15.471 -8.791 1.00 87.88 89 HIS A C 1
ATOM 690 O O . HIS A 1 89 ? 11.244 14.628 -9.363 1.00 87.88 89 HIS A O 1
ATOM 696 N N . PRO A 1 90 ? 11.138 16.422 -8.038 1.00 88.19 90 PRO A N 1
ATOM 697 C CA . PRO A 1 90 ? 12.590 16.454 -7.824 1.00 88.19 90 PRO A CA 1
ATOM 698 C C . PRO A 1 90 ? 13.214 15.098 -7.443 1.00 88.19 90 PRO A C 1
ATOM 700 O O . PRO A 1 90 ? 14.272 14.755 -7.951 1.00 88.19 90 PRO A O 1
ATOM 703 N N . ARG A 1 91 ? 12.497 14.285 -6.650 1.00 85.75 91 ARG A N 1
ATOM 704 C CA . ARG A 1 91 ? 12.901 12.923 -6.236 1.00 85.75 91 ARG A CA 1
ATOM 705 C C . ARG A 1 91 ? 12.374 11.780 -7.122 1.00 85.75 91 ARG A C 1
ATOM 707 O O . ARG A 1 91 ? 12.798 10.642 -6.945 1.00 85.75 91 ARG A O 1
ATOM 714 N N . PHE A 1 92 ? 11.413 12.041 -8.015 1.00 91.00 92 PHE A N 1
ATOM 715 C CA . PHE A 1 92 ? 10.690 10.988 -8.745 1.00 91.00 92 PHE A CA 1
ATOM 716 C C . PHE A 1 92 ? 10.697 11.190 -10.256 1.00 91.00 92 PHE A C 1
ATOM 718 O O . PHE A 1 92 ? 10.464 12.294 -10.754 1.00 91.00 92 PHE A O 1
ATOM 725 N N . ARG A 1 93 ? 10.872 10.088 -10.981 1.00 94.44 93 ARG A N 1
ATOM 726 C CA . ARG A 1 93 ? 10.711 9.996 -12.428 1.00 94.44 93 ARG A CA 1
ATOM 727 C C . ARG A 1 93 ? 9.425 9.242 -12.742 1.00 94.44 93 ARG A C 1
ATOM 729 O O . ARG A 1 93 ? 9.161 8.183 -12.172 1.00 94.44 93 ARG A O 1
ATOM 736 N N . ARG A 1 94 ? 8.618 9.786 -13.655 1.00 95.44 94 ARG A N 1
ATOM 737 C CA . ARG A 1 94 ? 7.419 9.100 -14.134 1.00 95.44 94 ARG A CA 1
ATOM 738 C C . ARG A 1 94 ? 7.813 7.870 -14.955 1.00 95.44 94 ARG A C 1
ATOM 740 O O . ARG A 1 94 ? 8.412 8.032 -16.012 1.00 95.44 94 ARG A O 1
ATOM 747 N N . ILE A 1 95 ? 7.384 6.695 -14.505 1.00 96.12 95 ILE A N 1
ATOM 748 C CA . ILE A 1 95 ? 7.379 5.438 -15.255 1.00 96.12 95 ILE A CA 1
ATOM 749 C C . ILE A 1 95 ? 5.906 4.992 -15.343 1.00 96.12 95 ILE A C 1
ATOM 751 O O . ILE A 1 95 ? 5.263 4.809 -14.305 1.00 96.12 95 ILE A O 1
ATOM 755 N N . PRO A 1 96 ? 5.308 4.927 -16.544 1.00 94.12 96 PRO A N 1
ATOM 756 C CA . PRO A 1 96 ? 3.930 4.468 -16.714 1.00 94.12 96 PRO A CA 1
ATOM 757 C C . PRO A 1 96 ? 3.796 2.960 -16.435 1.00 94.12 96 PRO A C 1
ATOM 759 O O . PRO A 1 96 ? 4.778 2.229 -16.466 1.00 94.12 96 PRO A O 1
ATOM 762 N N . GLY A 1 97 ? 2.583 2.498 -16.120 1.00 95.62 97 GLY A N 1
ATOM 763 C CA . GLY A 1 97 ? 2.283 1.067 -15.959 1.00 95.62 97 GLY A CA 1
ATOM 764 C C . GLY A 1 97 ? 2.822 0.396 -14.687 1.00 95.62 97 GLY A C 1
ATOM 765 O O . GLY A 1 97 ? 2.626 -0.800 -14.500 1.00 95.62 97 GLY A O 1
ATOM 766 N N . LEU A 1 98 ? 3.462 1.122 -13.758 1.00 97.06 98 LEU A N 1
ATOM 767 C CA . LEU A 1 98 ? 4.006 0.510 -12.528 1.00 97.06 98 LEU A CA 1
ATOM 768 C C . LEU A 1 98 ? 2.950 -0.243 -11.704 1.00 97.06 98 LEU A C 1
ATOM 770 O O . LEU A 1 98 ? 3.240 -1.292 -11.142 1.00 97.06 98 LEU A O 1
ATOM 774 N N . LEU A 1 99 ? 1.718 0.268 -11.651 1.00 97.50 99 LEU A N 1
ATOM 775 C CA . LEU A 1 99 ? 0.612 -0.363 -10.922 1.00 97.50 99 LEU A CA 1
ATOM 776 C C . LEU A 1 99 ? -0.074 -1.502 -11.689 1.00 97.50 99 LEU A C 1
ATOM 778 O O . LEU A 1 99 ? -1.022 -2.087 -11.177 1.00 97.50 99 LEU A O 1
ATOM 782 N N . GLU A 1 100 ? 0.424 -1.853 -12.869 1.00 97.00 100 GLU A N 1
ATOM 783 C CA . GLU A 1 100 ? 0.047 -3.077 -13.581 1.00 97.00 100 GLU A CA 1
ATOM 784 C C . GLU A 1 100 ? 0.909 -4.275 -13.150 1.00 97.00 100 GLU A C 1
ATOM 786 O O . GLU A 1 100 ? 0.588 -5.415 -13.466 1.00 97.00 100 GLU A O 1
ATOM 791 N N . HIS A 1 101 ? 1.981 -4.018 -12.392 1.00 98.25 101 HIS A N 1
ATOM 792 C CA . HIS A 1 101 ? 2.923 -5.023 -11.916 1.00 98.25 101 HIS A CA 1
ATOM 793 C C . HIS A 1 101 ? 2.650 -5.367 -10.453 1.00 98.25 101 HIS A C 1
ATOM 795 O O . HIS A 1 101 ? 2.415 -4.473 -9.631 1.00 98.25 101 HIS A O 1
ATOM 801 N N . TYR A 1 102 ? 2.746 -6.653 -10.124 1.00 98.31 102 TYR A N 1
ATOM 802 C CA . TYR A 1 102 ? 2.744 -7.150 -8.750 1.00 98.31 102 TYR A CA 1
ATOM 803 C C . TYR A 1 102 ? 4.174 -7.370 -8.277 1.00 98.31 102 TYR A C 1
ATOM 805 O O . TYR A 1 102 ? 5.023 -7.777 -9.061 1.00 98.31 102 TYR A O 1
ATOM 813 N N . ALA A 1 103 ? 4.439 -7.125 -6.999 1.00 98.12 103 ALA A N 1
ATOM 814 C CA . ALA A 1 103 ? 5.694 -7.480 -6.363 1.00 98.12 103 ALA A CA 1
ATOM 815 C C . ALA A 1 103 ? 5.429 -8.362 -5.145 1.00 98.12 103 ALA A C 1
ATOM 817 O O . ALA A 1 103 ? 4.582 -8.028 -4.315 1.00 98.12 103 ALA A O 1
ATOM 818 N N . ALA A 1 104 ? 6.185 -9.447 -5.049 1.00 97.75 104 ALA A N 1
ATOM 819 C CA . ALA A 1 104 ? 6.157 -10.413 -3.960 1.00 97.75 104 ALA A CA 1
ATOM 820 C C . ALA A 1 104 ? 7.588 -10.783 -3.554 1.00 97.75 104 ALA A C 1
ATOM 822 O O . ALA A 1 104 ? 8.516 -10.470 -4.297 1.00 97.75 104 ALA A O 1
ATOM 823 N N . TYR A 1 105 ? 7.782 -11.411 -2.399 1.00 97.06 105 TYR A N 1
ATOM 824 C CA . TYR A 1 105 ? 9.076 -12.016 -2.056 1.00 97.06 105 TYR A CA 1
ATOM 825 C C . TYR A 1 105 ? 9.099 -13.491 -2.461 1.00 97.06 105 TYR A C 1
ATOM 827 O O . TYR A 1 105 ? 8.096 -14.180 -2.291 1.00 97.06 105 TYR A O 1
ATOM 835 N N . ASP A 1 106 ? 10.223 -13.964 -2.998 1.00 94.81 106 ASP A N 1
ATOM 836 C CA . ASP A 1 106 ? 10.483 -15.401 -3.133 1.00 94.81 106 ASP A CA 1
ATOM 837 C C . ASP A 1 106 ? 11.040 -16.004 -1.831 1.00 94.81 106 ASP A C 1
ATOM 839 O O . ASP A 1 106 ? 11.220 -15.305 -0.828 1.00 94.81 106 ASP A O 1
ATOM 843 N N . ASP A 1 107 ? 11.285 -17.316 -1.846 1.00 92.31 107 ASP A N 1
ATOM 844 C CA . ASP A 1 107 ? 11.747 -18.083 -0.681 1.00 92.31 107 ASP A CA 1
ATOM 845 C C . ASP A 1 107 ? 13.125 -17.621 -0.168 1.00 92.31 107 ASP A C 1
ATOM 847 O O . ASP A 1 107 ? 13.432 -17.781 1.013 1.00 92.31 107 ASP A O 1
ATOM 851 N N . ASP A 1 108 ? 13.923 -16.978 -1.027 1.00 90.94 108 ASP A N 1
ATOM 852 C CA . ASP A 1 108 ? 15.228 -16.400 -0.686 1.00 90.94 108 ASP A CA 1
ATOM 853 C C . ASP A 1 108 ? 15.115 -14.971 -0.116 1.00 90.94 108 ASP A C 1
ATOM 855 O O . ASP A 1 108 ? 16.116 -14.330 0.223 1.00 90.94 108 ASP A O 1
ATOM 859 N N . GLY A 1 109 ? 13.897 -14.431 -0.005 1.00 91.38 109 GLY A N 1
ATOM 860 C CA . GLY A 1 109 ? 13.648 -13.082 0.499 1.00 91.38 109 GLY A CA 1
ATOM 861 C C . GLY A 1 109 ? 14.029 -11.972 -0.486 1.00 91.38 109 GLY A C 1
ATOM 862 O O . GLY A 1 109 ? 14.209 -10.816 -0.075 1.00 91.38 109 GLY A O 1
ATOM 863 N N . LEU A 1 110 ? 14.127 -12.278 -1.785 1.00 94.75 110 LEU A N 1
ATOM 864 C CA . LEU A 1 110 ? 14.322 -11.293 -2.847 1.00 94.75 110 LEU A CA 1
ATOM 865 C C . LEU A 1 110 ? 12.983 -10.897 -3.481 1.00 94.75 110 LEU A C 1
ATOM 867 O O . LEU A 1 110 ? 12.067 -11.711 -3.587 1.00 94.75 110 LEU A O 1
ATOM 871 N N . PRO A 1 111 ? 12.817 -9.629 -3.896 1.00 96.88 111 PRO A N 1
ATOM 872 C CA . PRO A 1 111 ? 11.593 -9.217 -4.556 1.00 96.88 111 PRO A CA 1
ATOM 873 C C . PRO A 1 111 ? 11.537 -9.794 -5.973 1.00 96.88 111 PRO A C 1
ATOM 875 O O . PRO A 1 111 ? 12.471 -9.656 -6.765 1.00 96.88 111 PRO A O 1
ATOM 878 N N . VAL A 1 112 ? 10.385 -10.344 -6.323 1.00 98.31 112 VAL A N 1
ATOM 879 C CA . VAL A 1 112 ? 10.030 -10.760 -7.673 1.00 98.31 112 VAL A CA 1
ATOM 880 C C . VAL A 1 112 ? 8.906 -9.865 -8.166 1.00 98.31 112 VAL A C 1
ATOM 882 O O . VAL A 1 112 ? 7.832 -9.798 -7.565 1.00 98.31 112 VAL A O 1
ATOM 885 N N . ILE A 1 113 ? 9.148 -9.168 -9.272 1.00 98.56 113 ILE A N 1
ATOM 886 C CA . ILE A 1 113 ? 8.126 -8.397 -9.975 1.00 98.56 113 ILE A CA 1
ATOM 887 C C . ILE A 1 113 ? 7.472 -9.312 -11.005 1.00 98.56 113 ILE A C 1
ATOM 889 O O . ILE A 1 113 ? 8.161 -9.822 -11.881 1.00 98.56 113 ILE A O 1
ATOM 893 N N . THR A 1 114 ? 6.155 -9.473 -10.941 1.00 98.50 114 THR A N 1
ATOM 894 C CA . THR A 1 114 ? 5.353 -10.130 -11.979 1.00 98.50 114 THR A CA 1
ATOM 895 C C . THR A 1 114 ? 4.727 -9.069 -12.878 1.00 98.50 114 THR A C 1
ATOM 897 O O . THR A 1 114 ? 3.978 -8.205 -12.411 1.00 98.50 114 THR A O 1
ATOM 900 N N . ALA A 1 115 ? 5.064 -9.119 -14.162 1.00 97.56 115 ALA A N 1
ATOM 901 C CA . ALA A 1 115 ? 4.573 -8.211 -15.187 1.00 97.56 115 ALA A CA 1
ATOM 902 C C . ALA A 1 115 ? 3.223 -8.666 -15.783 1.00 97.56 115 ALA A C 1
ATOM 904 O O . ALA A 1 115 ? 2.844 -9.828 -15.629 1.00 97.56 115 ALA A O 1
ATOM 905 N N . PRO A 1 116 ? 2.498 -7.780 -16.498 1.00 95.94 116 PRO A N 1
ATOM 906 C CA . PRO A 1 116 ? 1.195 -8.110 -17.091 1.00 95.94 116 PRO A CA 1
ATOM 907 C C . PRO A 1 116 ? 1.214 -9.260 -18.107 1.00 95.94 116 PRO A C 1
ATOM 909 O O . PRO A 1 116 ? 0.204 -9.929 -18.295 1.00 95.94 116 PRO A O 1
ATOM 912 N N . ASP A 1 117 ? 2.354 -9.491 -18.757 1.00 95.88 117 ASP A N 1
ATOM 913 C CA . ASP A 1 117 ? 2.576 -10.595 -19.699 1.00 95.88 117 ASP A CA 1
ATOM 914 C C . ASP A 1 117 ? 3.026 -11.899 -19.012 1.00 95.88 117 ASP A C 1
ATOM 916 O O . ASP A 1 117 ? 3.345 -12.877 -19.686 1.00 95.88 117 ASP A O 1
ATOM 920 N N . GLY A 1 118 ? 3.054 -11.926 -17.676 1.00 96.69 118 GLY A N 1
ATOM 921 C CA . GLY A 1 118 ? 3.483 -13.071 -16.876 1.00 96.69 118 GLY A CA 1
ATOM 922 C C . GLY A 1 118 ? 4.996 -13.172 -16.674 1.00 96.69 118 GLY A C 1
ATOM 923 O O . GLY A 1 118 ? 5.444 -14.061 -15.951 1.00 96.69 118 GLY A O 1
ATOM 924 N N . ALA A 1 119 ? 5.803 -12.277 -17.256 1.00 97.38 119 ALA A N 1
ATOM 925 C CA . ALA A 1 119 ? 7.244 -12.287 -17.029 1.00 97.38 119 ALA A CA 1
ATOM 926 C C . ALA A 1 119 ? 7.582 -11.938 -15.571 1.00 97.38 119 ALA A C 1
ATOM 928 O O . ALA A 1 119 ? 7.045 -10.987 -15.000 1.00 97.38 119 ALA A O 1
ATOM 929 N N . THR A 1 120 ? 8.528 -12.674 -14.986 1.00 98.06 120 THR A N 1
ATOM 930 C CA . THR A 1 120 ? 9.059 -12.392 -13.648 1.00 98.06 120 THR A CA 1
ATOM 931 C C . THR A 1 120 ? 10.432 -11.736 -13.737 1.00 98.06 120 THR A C 1
ATOM 933 O O . THR A 1 120 ? 11.313 -12.273 -14.413 1.00 98.06 120 THR A O 1
ATOM 936 N N . LEU A 1 121 ? 10.626 -10.628 -13.023 1.00 98.19 121 LEU A N 1
ATOM 937 C CA . LEU A 1 121 ? 11.868 -9.851 -12.978 1.00 98.19 121 LEU A CA 1
ATOM 938 C C . LEU A 1 121 ? 12.406 -9.790 -11.547 1.00 98.19 121 LEU A C 1
ATOM 940 O O . LEU A 1 121 ? 11.634 -9.629 -10.600 1.00 98.19 121 LEU A O 1
ATOM 944 N N . ARG A 1 122 ? 13.727 -9.883 -11.398 1.00 97.56 122 ARG A N 1
ATOM 945 C CA . ARG A 1 122 ? 14.444 -9.824 -10.113 1.00 97.56 122 ARG A CA 1
ATOM 946 C C . ARG A 1 122 ? 15.494 -8.708 -10.121 1.00 97.56 122 ARG A C 1
ATOM 948 O O . ARG A 1 122 ? 15.814 -8.183 -11.190 1.00 97.56 122 ARG A O 1
ATOM 955 N N . PRO A 1 123 ? 16.045 -8.322 -8.958 1.00 96.69 123 PRO A N 1
ATO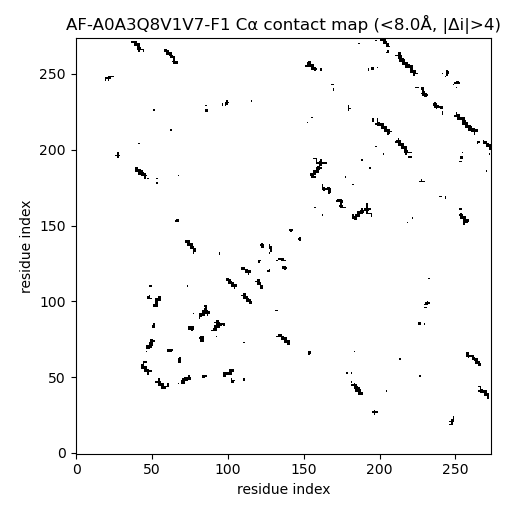M 956 C CA . PRO A 1 123 ? 17.203 -7.436 -8.916 1.00 96.69 123 PRO A CA 1
ATOM 957 C C . PRO A 1 123 ? 18.343 -7.982 -9.787 1.00 96.69 123 PRO A C 1
ATOM 959 O O . PRO A 1 123 ? 18.644 -9.172 -9.732 1.00 96.69 123 PRO A O 1
ATOM 962 N N . GLY A 1 124 ? 18.953 -7.122 -10.605 1.00 96.25 124 GLY A N 1
ATOM 963 C CA . GLY A 1 124 ? 20.026 -7.500 -11.536 1.00 96.25 124 GLY A CA 1
ATOM 964 C C . GLY A 1 124 ? 19.573 -8.162 -12.846 1.00 96.25 124 GLY A C 1
ATOM 965 O O . GLY A 1 124 ? 20.415 -8.467 -13.685 1.00 96.25 124 GLY A O 1
ATOM 966 N N . ASP A 1 125 ? 18.271 -8.370 -13.058 1.00 97.31 125 ASP A N 1
ATOM 967 C CA . ASP A 1 125 ? 17.757 -8.922 -14.313 1.00 97.31 125 ASP A CA 1
ATOM 968 C C . ASP A 1 125 ? 17.892 -7.896 -15.461 1.00 97.31 125 ASP A C 1
ATOM 970 O O . ASP A 1 125 ? 17.343 -6.792 -15.351 1.00 97.31 125 ASP A O 1
ATOM 974 N N . PRO A 1 126 ? 18.572 -8.228 -16.579 1.00 97.06 126 PRO A N 1
ATOM 975 C CA . PRO A 1 126 ? 18.787 -7.297 -17.692 1.00 97.06 126 PRO A CA 1
ATOM 976 C C . PRO A 1 126 ? 17.486 -6.854 -18.377 1.00 97.06 126 PRO A C 1
ATOM 978 O O . PRO A 1 126 ? 17.467 -5.835 -19.060 1.00 97.06 126 PRO A O 1
ATOM 981 N N . ARG A 1 127 ? 16.372 -7.558 -18.146 1.00 97.38 127 ARG A N 1
ATOM 982 C CA . ARG A 1 127 ? 15.051 -7.196 -18.679 1.00 97.38 127 ARG A CA 1
ATOM 983 C C . ARG A 1 127 ? 14.372 -6.067 -17.894 1.00 97.38 127 ARG A C 1
ATOM 985 O O . ARG A 1 127 ? 13.348 -5.540 -18.329 1.00 97.38 127 ARG A O 1
ATOM 992 N N . VAL A 1 128 ? 14.907 -5.675 -16.732 1.00 97.94 128 VAL A N 1
ATOM 993 C CA . VAL A 1 128 ? 14.414 -4.518 -15.961 1.00 97.94 128 VAL A CA 1
ATOM 994 C C . VAL A 1 128 ? 14.546 -3.214 -16.763 1.00 97.94 128 VAL A C 1
ATOM 996 O O . VAL A 1 128 ? 13.514 -2.565 -16.961 1.00 97.94 128 VAL A O 1
ATOM 999 N N . PRO A 1 129 ? 15.733 -2.820 -17.268 1.00 97.38 129 PRO A N 1
ATOM 1000 C CA . PRO A 1 129 ? 15.855 -1.617 -18.091 1.00 97.38 129 PRO A CA 1
ATOM 1001 C C . PRO A 1 129 ? 15.103 -1.724 -19.427 1.00 97.38 129 PRO A C 1
ATOM 1003 O O . PRO A 1 129 ? 14.501 -0.743 -19.861 1.00 97.38 129 PRO A O 1
ATOM 1006 N N . GLU A 1 130 ? 15.027 -2.911 -20.042 1.00 96.06 130 GLU A N 1
ATOM 1007 C CA . GLU A 1 130 ? 14.215 -3.128 -21.254 1.00 96.06 130 GLU A CA 1
ATOM 1008 C C . GLU A 1 130 ? 12.739 -2.764 -21.032 1.00 96.06 130 GLU A C 1
ATOM 1010 O O . GLU A 1 130 ? 12.089 -2.190 -21.907 1.00 96.06 130 GLU A O 1
ATOM 1015 N N . ARG A 1 131 ? 12.205 -3.072 -19.844 1.00 96.50 131 ARG A N 1
ATOM 1016 C CA . ARG A 1 131 ? 10.797 -2.843 -19.511 1.00 96.50 131 ARG A CA 1
ATOM 1017 C C . ARG A 1 131 ? 10.514 -1.445 -18.978 1.00 96.50 131 ARG A C 1
ATOM 1019 O O . ARG A 1 131 ? 9.483 -0.859 -19.306 1.00 96.50 131 ARG A O 1
ATOM 1026 N N . PHE A 1 132 ? 11.368 -0.938 -18.096 1.00 96.94 132 PHE A N 1
ATOM 1027 C CA . PHE A 1 132 ? 11.072 0.270 -17.320 1.00 96.94 132 PHE A CA 1
ATOM 1028 C C . PHE A 1 132 ? 11.817 1.516 -17.805 1.00 96.94 132 PHE A C 1
ATOM 1030 O O . PHE A 1 132 ? 11.521 2.618 -17.331 1.00 96.94 132 PHE A O 1
ATOM 1037 N N . GLY A 1 133 ? 12.720 1.360 -18.772 1.00 96.19 133 GLY A N 1
ATOM 1038 C CA . GLY A 1 133 ? 13.503 2.429 -19.374 1.00 96.19 133 GLY A CA 1
ATOM 1039 C C . GLY A 1 133 ? 15.002 2.226 -19.181 1.00 96.19 133 GLY A C 1
ATOM 1040 O O . GLY A 1 133 ? 15.446 1.608 -18.214 1.00 96.19 133 GLY A O 1
ATOM 1041 N N . ASP A 1 134 ? 15.776 2.785 -20.106 1.00 96.00 134 ASP A N 1
ATOM 1042 C CA . ASP A 1 134 ? 17.224 2.610 -20.135 1.00 96.00 134 ASP A CA 1
ATOM 1043 C C . ASP A 1 134 ? 17.899 3.073 -18.830 1.00 96.00 134 ASP A C 1
ATOM 1045 O O . ASP A 1 134 ? 17.537 4.102 -18.244 1.00 96.00 134 ASP A O 1
ATOM 1049 N N . GLY A 1 135 ? 18.848 2.267 -18.350 1.00 93.94 135 GLY A N 1
ATOM 1050 C CA . GLY A 1 135 ? 19.538 2.462 -17.072 1.00 93.94 135 GLY A CA 1
ATOM 1051 C C . GLY A 1 135 ? 18.644 2.425 -15.823 1.00 93.94 135 GLY A C 1
ATOM 1052 O O . GLY A 1 135 ? 19.034 2.957 -14.784 1.00 93.94 135 GLY A O 1
ATOM 1053 N N . VAL A 1 136 ? 17.430 1.864 -15.903 1.00 96.94 136 VAL A N 1
ATOM 1054 C CA . VAL A 1 136 ? 16.604 1.601 -14.717 1.00 96.94 136 VAL A CA 1
ATOM 1055 C C . VAL A 1 136 ? 17.048 0.315 -14.030 1.00 96.94 136 VAL A C 1
ATOM 1057 O O . VAL A 1 136 ? 17.147 -0.737 -14.655 1.00 96.94 136 VAL A O 1
ATOM 1060 N N . GLU A 1 137 ? 17.214 0.388 -12.714 1.00 97.44 137 GLU A N 1
ATOM 1061 C CA . GLU A 1 137 ? 17.586 -0.740 -11.864 1.00 97.44 137 GLU A CA 1
ATOM 1062 C C . GLU A 1 137 ? 16.552 -0.965 -10.757 1.00 97.44 137 GLU A C 1
ATOM 1064 O O . GLU A 1 137 ? 16.003 -0.015 -10.190 1.00 97.44 137 GLU A O 1
ATOM 1069 N N . LEU A 1 138 ? 16.304 -2.229 -10.406 1.00 97.19 138 LEU A N 1
ATOM 1070 C CA . LEU A 1 138 ? 15.564 -2.590 -9.198 1.00 97.19 138 LEU A CA 1
ATOM 1071 C C . LEU A 1 138 ? 16.540 -2.668 -8.025 1.00 97.19 138 LEU A C 1
ATOM 1073 O O . LEU A 1 138 ? 17.330 -3.605 -7.930 1.00 97.19 138 LEU A O 1
ATOM 1077 N N . VAL A 1 139 ? 16.457 -1.695 -7.122 1.00 95.00 139 VAL A N 1
ATOM 1078 C CA . VAL A 1 139 ? 17.422 -1.522 -6.033 1.00 95.00 139 VAL A CA 1
ATOM 1079 C C . VAL A 1 139 ? 16.749 -1.593 -4.671 1.00 95.00 139 VAL A C 1
ATOM 1081 O O . VAL A 1 139 ? 15.589 -1.194 -4.505 1.00 95.00 139 VAL A O 1
ATOM 1084 N N . ARG A 1 140 ? 17.496 -2.083 -3.680 1.00 92.31 140 ARG A N 1
ATOM 1085 C CA . ARG A 1 140 ? 17.102 -1.997 -2.274 1.00 92.31 140 ARG A CA 1
ATOM 1086 C C . ARG A 1 140 ? 17.243 -0.544 -1.818 1.00 92.31 140 ARG A C 1
ATOM 1088 O O . ARG A 1 140 ? 18.217 0.130 -2.150 1.00 92.31 140 ARG A O 1
ATOM 1095 N N . GLU A 1 141 ? 16.259 -0.050 -1.079 1.00 78.12 141 GLU A N 1
ATOM 1096 C CA . GLU A 1 141 ? 16.338 1.264 -0.447 1.00 78.12 141 GLU A CA 1
ATOM 1097 C C . GLU A 1 141 ? 17.357 1.213 0.704 1.00 78.12 141 GLU A C 1
ATOM 1099 O O . GLU A 1 141 ? 17.338 0.274 1.503 1.00 78.12 141 GLU A O 1
ATOM 1104 N N . ALA A 1 142 ? 18.264 2.194 0.774 1.00 63.28 142 ALA A N 1
ATOM 1105 C CA . ALA A 1 142 ? 19.316 2.235 1.788 1.00 63.28 142 ALA A CA 1
ATOM 1106 C C . ALA A 1 142 ? 18.723 2.261 3.209 1.00 63.28 142 ALA A C 1
ATOM 1108 O O . ALA A 1 142 ? 17.798 3.022 3.505 1.00 63.28 142 ALA A O 1
ATOM 1109 N N . GLU A 1 143 ? 19.255 1.414 4.094 1.00 51.53 143 GLU A N 1
ATOM 1110 C CA . GLU A 1 143 ? 18.773 1.271 5.476 1.00 51.53 143 GLU A CA 1
ATOM 1111 C C . GLU A 1 143 ? 19.320 2.363 6.413 1.00 51.53 143 GLU A C 1
ATOM 1113 O O . GLU A 1 143 ? 18.733 2.623 7.462 1.00 51.53 143 GLU A O 1
ATOM 1118 N N . ASP A 1 144 ? 20.411 3.025 6.017 1.00 40.47 144 ASP A N 1
ATOM 1119 C CA . ASP A 1 144 ? 21.235 3.920 6.844 1.00 40.47 144 ASP A CA 1
ATOM 1120 C C . ASP A 1 144 ? 20.711 5.361 6.968 1.00 40.47 144 ASP A C 1
ATOM 1122 O O . ASP A 1 144 ? 21.336 6.214 7.597 1.00 40.47 144 ASP A O 1
ATOM 1126 N N . GLY A 1 145 ? 19.547 5.654 6.389 1.00 42.28 145 GLY A N 1
ATOM 1127 C CA . GLY A 1 145 ? 18.937 6.974 6.481 1.00 42.28 145 GLY A CA 1
ATOM 1128 C C . GLY A 1 145 ? 19.543 8.031 5.555 1.00 42.28 145 GLY A C 1
ATOM 1129 O O . GLY A 1 145 ? 18.969 9.123 5.476 1.00 42.28 145 GLY A O 1
ATOM 1130 N N . SER A 1 146 ? 20.611 7.729 4.807 1.00 40.16 146 SER A N 1
ATOM 1131 C CA . SER A 1 146 ? 21.139 8.624 3.777 1.00 40.16 146 SER A CA 1
ATOM 1132 C C . SER A 1 146 ? 20.170 8.642 2.581 1.00 40.16 146 SER A C 1
ATOM 1134 O O . SER A 1 146 ? 20.153 7.779 1.715 1.00 40.16 146 SER A O 1
ATOM 1136 N N . GLU A 1 147 ? 19.255 9.616 2.622 1.00 44.75 147 GLU A N 1
ATOM 1137 C CA . GLU A 1 147 ? 18.051 9.757 1.782 1.00 44.75 147 GLU A CA 1
ATOM 1138 C C . GLU A 1 147 ? 16.857 8.830 2.091 1.00 44.75 147 GLU A C 1
ATOM 1140 O O . GLU A 1 147 ? 16.021 8.607 1.211 1.00 44.75 147 GLU A O 1
ATOM 1145 N N . SER A 1 148 ? 16.688 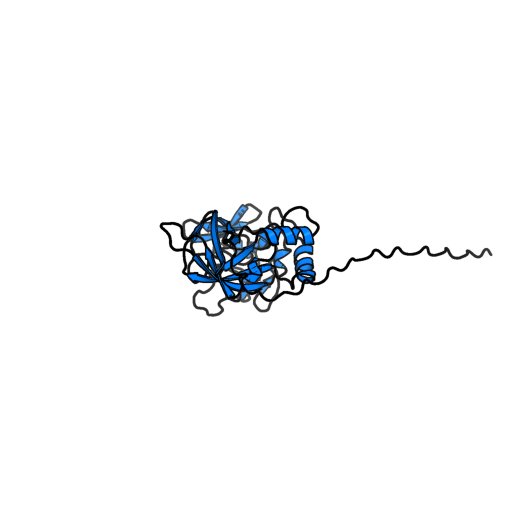8.370 3.338 1.00 42.25 148 SER A N 1
ATOM 1146 C CA . SER A 1 148 ? 15.484 7.623 3.760 1.00 42.25 148 SER A CA 1
ATOM 1147 C C . SER A 1 148 ? 14.195 8.303 3.260 1.00 42.25 148 SER A C 1
ATOM 1149 O O . SER A 1 148 ? 13.878 9.433 3.649 1.00 42.25 148 SER A O 1
ATOM 1151 N N . LEU A 1 149 ? 13.410 7.625 2.412 1.00 48.44 149 LEU A N 1
ATOM 1152 C CA . LEU A 1 149 ? 12.121 8.114 1.902 1.00 48.44 149 LEU A CA 1
ATOM 1153 C C . LEU A 1 149 ? 10.981 7.928 2.912 1.00 48.44 149 LEU A C 1
ATOM 1155 O O . LEU A 1 149 ? 9.815 7.821 2.513 1.00 48.44 149 LEU A O 1
ATOM 1159 N N . LYS A 1 150 ? 11.284 7.969 4.217 1.00 45.38 150 LYS A N 1
ATOM 1160 C CA . LYS A 1 150 ? 10.314 8.053 5.323 1.00 45.38 150 LYS A CA 1
ATOM 1161 C C . LYS A 1 150 ? 9.557 9.397 5.352 1.00 45.38 150 LYS A C 1
ATOM 1163 O O . LYS A 1 150 ? 9.301 9.961 6.406 1.00 45.38 150 LYS A O 1
ATOM 1168 N N . ASP A 1 151 ? 9.095 9.886 4.200 1.00 45.84 151 ASP A N 1
ATOM 1169 C CA . ASP A 1 151 ? 7.988 10.856 4.124 1.00 45.84 151 ASP A CA 1
ATOM 1170 C C . ASP A 1 151 ? 6.635 10.211 4.522 1.00 45.84 151 ASP A C 1
ATOM 1172 O O . ASP A 1 151 ? 5.592 10.874 4.616 1.00 45.84 151 ASP A O 1
ATOM 1176 N N . VAL A 1 152 ? 6.649 8.900 4.773 1.00 52.59 152 VAL A N 1
ATOM 1177 C CA . VAL A 1 152 ? 5.506 8.024 4.993 1.00 52.59 152 VAL A CA 1
ATOM 1178 C C . VAL A 1 152 ? 5.733 7.298 6.317 1.00 52.59 152 VAL A C 1
ATOM 1180 O O . VAL A 1 152 ? 6.742 6.625 6.496 1.00 52.59 152 VAL A O 1
ATOM 1183 N N . SER A 1 153 ? 4.802 7.465 7.248 1.00 65.88 153 SER A N 1
ATOM 1184 C CA . SER A 1 153 ? 4.727 6.647 8.460 1.00 65.88 153 SER A CA 1
ATOM 1185 C C . SER A 1 153 ? 4.636 5.164 8.058 1.00 65.88 153 SER A C 1
ATOM 1187 O O . SER A 1 153 ? 3.960 4.866 7.063 1.00 65.88 153 SER A O 1
ATOM 1189 N N . PRO A 1 154 ? 5.320 4.256 8.772 1.00 80.31 154 PRO A N 1
ATOM 1190 C CA . PRO A 1 154 ? 5.662 2.915 8.304 1.00 80.31 154 PRO A CA 1
ATOM 1191 C C . PRO A 1 154 ? 4.451 2.022 8.029 1.00 80.31 154 PRO A C 1
ATOM 1193 O O . PRO A 1 154 ? 4.534 1.080 7.245 1.00 80.31 154 PRO A O 1
ATOM 1196 N N . VAL A 1 155 ? 3.307 2.322 8.643 1.00 94.25 155 VAL A N 1
ATOM 1197 C CA . VAL A 1 155 ? 2.074 1.563 8.459 1.00 94.25 155 VAL A CA 1
ATOM 1198 C C . VAL A 1 155 ? 0.956 2.505 8.020 1.00 94.25 155 VAL A C 1
ATOM 1200 O O . VAL A 1 155 ? 0.873 3.674 8.411 1.00 94.25 155 VAL A O 1
ATOM 1203 N N . SER A 1 156 ? 0.092 2.011 7.135 1.00 96.50 156 SER A N 1
ATOM 1204 C CA . SER A 1 156 ? -1.087 2.739 6.675 1.00 96.50 156 SER A CA 1
ATOM 1205 C C . SER A 1 156 ? -2.354 1.933 6.921 1.00 96.50 156 SER A C 1
ATOM 1207 O O . SER A 1 156 ? -2.428 0.755 6.571 1.00 96.50 156 SER A O 1
ATOM 1209 N N . LEU A 1 157 ? -3.355 2.600 7.489 1.00 98.06 157 LEU A N 1
ATOM 1210 C CA . LEU A 1 157 ? -4.610 2.003 7.928 1.00 98.06 157 LEU A CA 1
ATOM 1211 C C . LEU A 1 157 ? -5.804 2.699 7.261 1.00 98.06 157 LEU A C 1
ATOM 1213 O O . LEU A 1 157 ? -5.737 3.887 6.903 1.00 98.06 157 LEU A O 1
ATOM 1217 N N . ILE A 1 158 ? -6.882 1.948 7.043 1.00 98.56 158 ILE A N 1
ATOM 1218 C CA . ILE A 1 158 ? -8.176 2.460 6.580 1.00 98.56 158 ILE A CA 1
ATOM 1219 C C . ILE A 1 158 ? -9.336 1.632 7.147 1.00 98.56 158 ILE A C 1
ATOM 1221 O O . ILE A 1 158 ? -9.180 0.432 7.362 1.00 98.56 158 ILE A O 1
ATOM 1225 N N . GLY A 1 159 ? -10.494 2.262 7.351 1.00 98.56 159 GLY A N 1
ATOM 1226 C CA . GLY A 1 159 ? -11.736 1.580 7.720 1.00 98.56 159 GLY A CA 1
ATOM 1227 C C . GLY A 1 159 ? -12.558 1.115 6.508 1.00 98.56 159 GLY A C 1
ATOM 1228 O O . GLY A 1 159 ? -12.576 1.782 5.468 1.00 98.56 159 GLY A O 1
ATOM 1229 N N . THR A 1 160 ? -13.297 0.009 6.621 1.00 98.62 160 THR A N 1
ATOM 1230 C CA . THR A 1 160 ? -14.202 -0.470 5.554 1.00 98.62 160 THR A CA 1
ATOM 1231 C C . THR A 1 160 ? -15.339 0.502 5.253 1.00 98.62 160 THR A C 1
ATOM 1233 O O . THR A 1 160 ? -15.717 0.661 4.090 1.00 98.62 160 THR A O 1
ATOM 1236 N N . ALA A 1 161 ? -15.873 1.201 6.261 1.00 98.44 161 ALA A N 1
ATOM 1237 C CA . ALA A 1 161 ? -16.902 2.214 6.026 1.00 98.44 161 ALA A CA 1
ATOM 1238 C C . ALA A 1 161 ? -16.376 3.392 5.194 1.00 98.44 161 ALA A C 1
ATOM 1240 O O . ALA A 1 161 ? -17.109 3.927 4.366 1.00 98.44 161 ALA A O 1
ATOM 1241 N N . SER A 1 162 ? -15.095 3.751 5.332 1.00 98.56 162 SER A N 1
ATOM 1242 C CA . SER A 1 162 ? -14.443 4.775 4.502 1.00 98.56 162 SER A CA 1
ATOM 1243 C C . SER A 1 162 ? -14.335 4.353 3.034 1.00 98.56 162 SER A C 1
ATOM 1245 O O . SER A 1 162 ? -14.491 5.189 2.142 1.00 98.56 162 SER A O 1
ATOM 1247 N N . LEU A 1 163 ? -14.111 3.061 2.762 1.00 98.56 163 LEU A N 1
ATOM 1248 C CA . LEU A 1 163 ? -14.125 2.514 1.398 1.00 98.56 163 LEU A CA 1
ATOM 1249 C C . LEU A 1 163 ? -15.524 2.604 0.775 1.00 98.56 163 LEU A C 1
ATOM 1251 O O . LEU A 1 163 ? -15.657 3.067 -0.360 1.00 98.56 163 LEU A O 1
ATOM 1255 N N . ARG A 1 164 ? -16.565 2.222 1.533 1.00 98.62 164 ARG A N 1
ATOM 1256 C CA . ARG A 1 164 ? -17.977 2.339 1.117 1.00 98.62 164 ARG A CA 1
ATOM 1257 C C . ARG A 1 164 ? -18.372 3.788 0.859 1.00 98.62 164 ARG A C 1
ATOM 1259 O O . ARG A 1 164 ? -18.927 4.104 -0.188 1.00 98.62 164 ARG A O 1
ATOM 1266 N N . ALA A 1 165 ? -18.041 4.684 1.784 1.00 98.44 165 ALA A N 1
ATOM 1267 C CA . ALA A 1 165 ? -18.380 6.094 1.660 1.00 98.44 165 ALA A CA 1
ATOM 1268 C C . ALA A 1 165 ? -17.664 6.762 0.481 1.00 98.44 165 ALA A C 1
ATOM 1270 O O . ALA A 1 165 ? -18.266 7.595 -0.194 1.00 98.44 165 ALA A O 1
ATOM 1271 N N . LEU A 1 166 ? -16.414 6.386 0.181 1.00 98.12 166 LEU A N 1
ATOM 1272 C CA . LEU A 1 166 ? -15.754 6.866 -1.033 1.00 98.12 166 LEU A CA 1
ATOM 1273 C C . LEU A 1 166 ? -16.449 6.347 -2.302 1.00 98.12 166 LEU A C 1
ATOM 1275 O O . LEU A 1 166 ? -16.604 7.130 -3.234 1.00 98.12 166 LEU A O 1
ATOM 1279 N N . GLY A 1 167 ? -16.896 5.086 -2.325 1.00 98.00 167 GLY A N 1
ATOM 1280 C CA . GLY A 1 167 ? -17.689 4.529 -3.432 1.00 98.00 167 GLY A CA 1
ATOM 1281 C C . GLY A 1 167 ? -18.966 5.338 -3.672 1.00 98.00 167 GLY A C 1
ATOM 1282 O O . GLY A 1 167 ? -19.183 5.859 -4.765 1.00 98.00 167 GLY A O 1
ATOM 1283 N N . GLY A 1 168 ? -19.722 5.609 -2.603 1.00 98.06 168 GLY A N 1
ATOM 1284 C CA . GLY A 1 168 ? -20.914 6.459 -2.670 1.00 98.06 168 GLY A CA 1
ATOM 1285 C C . GLY A 1 168 ? -20.629 7.889 -3.152 1.00 98.06 168 GLY A C 1
ATOM 1286 O O . GLY A 1 168 ? -21.390 8.434 -3.949 1.00 98.06 168 GLY A O 1
ATOM 1287 N N . LEU A 1 169 ? -19.505 8.496 -2.747 1.00 97.44 169 LEU A N 1
ATOM 1288 C CA . LEU A 1 169 ? -19.081 9.812 -3.252 1.00 97.44 169 LEU A CA 1
ATOM 1289 C C . LEU A 1 169 ? -18.681 9.797 -4.738 1.00 97.44 169 LEU A C 1
ATOM 1291 O O . LEU A 1 169 ? -18.693 10.848 -5.381 1.00 97.44 169 LEU A O 1
ATOM 1295 N N . LEU A 1 170 ? -18.300 8.641 -5.283 1.00 96.75 170 LEU A N 1
ATOM 1296 C CA . LEU A 1 170 ? -18.033 8.455 -6.713 1.00 96.75 170 LEU A CA 1
ATOM 1297 C C . LEU A 1 170 ? -19.309 8.184 -7.521 1.00 96.75 170 LEU A C 1
ATOM 1299 O O . LEU A 1 170 ? -19.268 8.263 -8.751 1.00 96.75 170 LEU A O 1
ATOM 1303 N N . GLY A 1 171 ? -20.431 7.938 -6.836 1.00 96.81 171 GLY A N 1
ATOM 1304 C CA . GLY A 1 171 ? -21.691 7.512 -7.438 1.00 96.81 171 GLY A CA 1
ATOM 1305 C C . GLY A 1 171 ? -21.730 6.019 -7.768 1.00 96.81 171 GLY A C 1
ATOM 1306 O O . GLY A 1 171 ? -22.593 5.604 -8.537 1.00 96.81 171 GLY A O 1
ATOM 1307 N N . ASP A 1 172 ? -20.812 5.233 -7.206 1.00 96.12 172 ASP A N 1
ATOM 1308 C CA . ASP A 1 172 ? -20.710 3.795 -7.434 1.00 96.12 172 ASP A CA 1
ATOM 1309 C C . ASP A 1 172 ? -21.450 3.037 -6.306 1.00 96.12 172 ASP A C 1
ATOM 1311 O O . ASP A 1 172 ? -21.527 3.511 -5.168 1.00 96.12 172 ASP A O 1
ATOM 1315 N N . ALA A 1 173 ? -22.032 1.874 -6.623 1.00 93.62 173 ALA A N 1
ATOM 1316 C CA . ALA A 1 173 ? -22.761 1.053 -5.646 1.00 93.62 173 ALA A CA 1
ATOM 1317 C C . ALA A 1 173 ? -21.817 0.272 -4.717 1.00 93.62 173 ALA A C 1
ATOM 1319 O O . ALA A 1 173 ? -22.116 0.077 -3.538 1.00 93.62 173 ALA A O 1
ATOM 1320 N N . ASP A 1 174 ? -20.671 -0.144 -5.254 1.00 96.12 174 ASP A N 1
ATOM 1321 C CA . ASP A 1 174 ? -19.668 -0.918 -4.537 1.00 96.12 174 ASP A CA 1
ATOM 1322 C C . ASP A 1 174 ? -18.673 -0.013 -3.786 1.00 96.12 174 ASP A C 1
ATOM 1324 O O . ASP A 1 174 ? -18.415 1.128 -4.193 1.00 96.12 174 ASP A O 1
ATOM 1328 N N . PRO A 1 175 ? -18.059 -0.507 -2.694 1.00 97.25 175 PRO A N 1
ATOM 1329 C CA . PRO A 1 175 ? -16.925 0.168 -2.077 1.00 97.25 175 PRO A CA 1
ATOM 1330 C C . PRO A 1 175 ? -15.781 0.359 -3.078 1.00 97.25 175 PRO A C 1
ATOM 1332 O O . PRO A 1 175 ? -15.549 -0.477 -3.951 1.00 97.25 175 PRO A O 1
ATOM 1335 N N . VAL A 1 176 ? -14.982 1.415 -2.896 1.00 97.44 176 VAL A N 1
ATOM 1336 C CA . VAL A 1 176 ? -13.743 1.547 -3.675 1.00 97.44 176 VAL A CA 1
ATOM 1337 C C . VAL A 1 176 ? -12.813 0.376 -3.388 1.00 97.44 176 VAL A C 1
ATOM 1339 O O . VAL A 1 176 ? -12.491 0.102 -2.231 1.00 97.44 176 VAL A O 1
ATOM 1342 N N . ASP A 1 177 ? -12.313 -0.250 -4.454 1.00 97.06 177 ASP A N 1
ATOM 1343 C CA . ASP A 1 177 ? -11.311 -1.305 -4.355 1.00 97.06 177 ASP A CA 1
ATOM 1344 C C . ASP A 1 177 ? -10.048 -0.789 -3.644 1.00 97.06 177 ASP A C 1
ATOM 1346 O O . ASP A 1 177 ? -9.377 0.161 -4.075 1.00 97.06 177 ASP A O 1
ATOM 1350 N N . VAL A 1 178 ? -9.717 -1.437 -2.528 1.00 95.50 178 VAL A N 1
ATOM 1351 C CA . VAL A 1 178 ? -8.612 -1.050 -1.649 1.00 95.50 178 VAL A CA 1
ATOM 1352 C C . VAL A 1 178 ? -7.245 -1.110 -2.338 1.00 95.50 178 VAL A C 1
ATOM 1354 O O . VAL A 1 178 ? -6.327 -0.394 -1.914 1.00 95.50 178 VAL A O 1
ATOM 1357 N N . ARG A 1 179 ? -7.094 -1.864 -3.439 1.00 95.38 179 ARG A N 1
ATOM 1358 C CA . ARG A 1 179 ? -5.865 -1.894 -4.251 1.00 95.38 179 ARG A CA 1
ATOM 1359 C C . ARG A 1 179 ? -5.490 -0.502 -4.764 1.00 95.38 179 ARG A C 1
ATOM 1361 O O . ARG A 1 179 ? -4.320 -0.122 -4.673 1.00 95.38 179 ARG A O 1
ATOM 1368 N N . ARG A 1 180 ? -6.477 0.344 -5.113 1.00 95.81 180 ARG A N 1
ATOM 1369 C CA . ARG A 1 180 ? -6.251 1.769 -5.457 1.00 95.81 180 ARG A CA 1
ATOM 1370 C C . ARG A 1 180 ? -5.598 2.551 -4.325 1.00 95.81 180 ARG A C 1
ATOM 1372 O O . ARG A 1 180 ? -4.881 3.529 -4.554 1.00 95.81 180 ARG A O 1
ATOM 1379 N N . LEU A 1 181 ? -5.860 2.146 -3.085 1.00 96.06 181 LEU A N 1
ATOM 1380 C CA . LEU A 1 181 ? -5.428 2.860 -1.899 1.00 96.06 181 LEU A CA 1
ATOM 1381 C C . LEU A 1 181 ? -4.130 2.313 -1.299 1.00 96.06 181 LEU A C 1
ATOM 1383 O O . LEU A 1 181 ? -3.471 3.077 -0.592 1.00 96.06 181 LEU A O 1
ATOM 1387 N N . ARG A 1 182 ? -3.709 1.088 -1.631 1.00 95.94 182 ARG A N 1
ATOM 1388 C CA . ARG A 1 182 ? -2.424 0.496 -1.205 1.00 95.94 182 ARG A CA 1
ATOM 1389 C C . ARG A 1 182 ? -2.173 0.604 0.305 1.00 95.94 182 ARG A C 1
ATOM 1391 O O . ARG A 1 182 ? -1.093 1.015 0.742 1.00 95.94 182 ARG A O 1
ATOM 1398 N N . LYS A 1 183 ? -3.217 0.317 1.080 1.00 96.62 183 LYS A N 1
ATOM 1399 C CA . LYS A 1 183 ? -3.197 0.335 2.545 1.00 96.62 183 LYS A CA 1
ATOM 1400 C C . LYS A 1 183 ? -2.662 -0.987 3.068 1.00 96.62 183 LYS A C 1
ATOM 1402 O O . LYS A 1 183 ? -2.939 -2.018 2.464 1.00 96.62 183 LYS A O 1
ATOM 1407 N N . ASN A 1 184 ? -1.899 -0.936 4.155 1.00 97.81 184 ASN A N 1
ATOM 1408 C CA . ASN A 1 184 ? -1.342 -2.138 4.770 1.00 97.81 184 ASN A CA 1
ATOM 1409 C C . ASN A 1 184 ? -2.393 -2.861 5.605 1.00 97.81 184 ASN A C 1
ATOM 1411 O O . ASN A 1 184 ? -2.487 -4.076 5.520 1.00 97.81 184 ASN A O 1
ATOM 1415 N N . ILE A 1 185 ? -3.194 -2.110 6.365 1.00 98.62 185 ILE A N 1
ATOM 1416 C CA . ILE A 1 185 ? -4.212 -2.652 7.265 1.00 98.62 185 ILE A CA 1
ATOM 1417 C C . ILE A 1 185 ? -5.582 -2.095 6.872 1.00 98.62 185 ILE A C 1
ATOM 1419 O O . ILE A 1 185 ? -5.752 -0.883 6.702 1.00 98.62 185 ILE A O 1
ATOM 1423 N N . VAL A 1 186 ? -6.563 -2.984 6.746 1.00 98.81 186 VAL A N 1
ATOM 1424 C CA . VAL A 1 186 ? -7.983 -2.646 6.627 1.00 98.81 186 VAL A CA 1
ATOM 1425 C C . VAL A 1 186 ? -8.685 -3.127 7.885 1.00 98.81 186 VAL A C 1
ATOM 1427 O O . VAL A 1 186 ? -8.597 -4.303 8.235 1.00 98.81 186 VAL A O 1
ATOM 1430 N N . VAL A 1 187 ? -9.372 -2.212 8.558 1.00 98.62 187 VAL A N 1
ATOM 1431 C CA . VAL A 1 187 ? -10.157 -2.501 9.759 1.00 98.62 187 VAL A CA 1
ATOM 1432 C C . VAL A 1 187 ? -11.635 -2.434 9.403 1.00 98.62 187 VAL A C 1
ATOM 1434 O O . VAL A 1 187 ? -12.070 -1.516 8.708 1.00 98.62 187 VAL A O 1
ATOM 1437 N N . GLU A 1 188 ? -12.407 -3.407 9.860 1.00 98.06 188 GLU A N 1
ATOM 1438 C CA . GLU A 1 188 ? -13.857 -3.371 9.800 1.00 98.06 188 GLU A CA 1
ATOM 1439 C C . GLU A 1 188 ? -14.361 -2.228 10.673 1.00 98.06 188 GLU A C 1
ATOM 1441 O O . GLU A 1 188 ? -14.108 -2.188 11.874 1.00 98.06 188 GLU A O 1
ATOM 1446 N N . THR A 1 189 ? -15.030 -1.271 10.040 1.00 97.50 189 THR A N 1
ATOM 1447 C CA . THR A 1 189 ? -15.644 -0.120 10.695 1.00 97.50 189 THR A CA 1
ATOM 1448 C C . THR A 1 189 ? -17.058 0.090 10.172 1.00 97.50 189 THR A C 1
ATOM 1450 O O . THR A 1 189 ? -17.343 -0.171 8.992 1.00 97.50 189 THR A O 1
ATOM 1453 N N . ASP A 1 190 ? -17.916 0.613 11.046 1.00 95.50 190 ASP A N 1
ATOM 1454 C CA . ASP A 1 190 ? -19.300 0.980 10.732 1.00 95.50 190 ASP A CA 1
ATOM 1455 C C . ASP A 1 190 ? -19.413 2.438 10.284 1.00 95.50 190 ASP A C 1
ATOM 1457 O O . ASP A 1 190 ? -20.095 2.750 9.305 1.00 95.50 190 ASP A O 1
ATOM 1461 N N . GLU A 1 191 ? -18.675 3.326 10.952 1.00 96.44 191 GLU A N 1
ATOM 1462 C CA . GLU A 1 191 ? -18.681 4.756 10.668 1.00 96.44 191 GLU A CA 1
ATOM 1463 C C . GLU A 1 191 ? -17.590 5.141 9.660 1.00 96.44 191 GLU A C 1
ATOM 1465 O O . GLU A 1 191 ? -16.420 4.764 9.816 1.00 96.44 191 GLU A O 1
ATOM 1470 N N . PRO A 1 192 ? -17.932 5.894 8.601 1.00 97.38 192 PRO A N 1
ATOM 1471 C CA . PRO A 1 192 ? -16.941 6.347 7.645 1.00 97.38 192 PRO A CA 1
ATOM 1472 C C . PRO A 1 192 ? -16.026 7.388 8.285 1.00 97.38 192 PRO A C 1
ATOM 1474 O O . PRO A 1 192 ? -16.469 8.270 9.017 1.00 97.38 192 PRO A O 1
ATOM 1477 N N . TRP A 1 193 ? -14.747 7.314 7.930 1.00 97.19 193 TRP A N 1
ATOM 1478 C CA . TRP A 1 193 ? -13.674 8.208 8.369 1.00 97.19 193 TRP A CA 1
ATOM 1479 C C . TRP A 1 193 ? -13.308 8.115 9.849 1.00 97.19 193 TRP A C 1
ATOM 1481 O O . TRP A 1 193 ? -12.432 8.865 10.277 1.00 97.19 193 TRP A O 1
ATOM 1491 N N . ILE A 1 194 ? -13.927 7.210 10.612 1.00 97.00 194 ILE A N 1
ATOM 1492 C CA . ILE A 1 194 ? -13.696 7.071 12.053 1.00 97.00 194 ILE A CA 1
ATOM 1493 C C . ILE A 1 194 ? -12.226 6.808 12.385 1.00 97.00 194 ILE A C 1
ATOM 1495 O O . ILE A 1 194 ? -11.742 7.234 13.429 1.00 97.00 194 ILE A O 1
ATOM 1499 N N . GLU A 1 195 ? -11.476 6.178 11.474 1.00 97.06 195 GLU A N 1
ATOM 1500 C CA . GLU A 1 195 ? -10.046 5.951 11.657 1.00 97.06 195 GLU A CA 1
ATOM 1501 C C . GLU A 1 195 ? -9.238 7.253 11.765 1.00 97.06 195 GLU A C 1
ATOM 1503 O O . GLU A 1 195 ? -8.139 7.254 12.313 1.00 97.06 195 GLU A O 1
ATOM 1508 N N . GLU A 1 196 ? -9.753 8.377 11.260 1.00 97.00 196 GLU A N 1
ATOM 1509 C CA . GLU A 1 196 ? -9.081 9.672 11.371 1.00 97.00 196 GLU A CA 1
ATOM 1510 C C . GLU A 1 196 ? -9.153 10.254 12.795 1.00 97.00 196 GLU A C 1
ATOM 1512 O O . GLU A 1 196 ? -8.244 10.987 13.188 1.00 97.00 196 GLU A O 1
ATOM 1517 N N . ASP A 1 197 ? -10.140 9.853 13.603 1.00 96.56 197 ASP A N 1
ATOM 1518 C CA . ASP A 1 197 ? -10.247 10.222 15.024 1.00 96.56 197 ASP A CA 1
ATOM 1519 C C . ASP A 1 197 ? -9.247 9.452 15.904 1.00 96.56 197 ASP A C 1
ATOM 1521 O O . ASP A 1 197 ? -9.093 9.732 17.095 1.00 96.56 197 ASP A O 1
ATOM 1525 N N . TRP A 1 198 ? -8.540 8.471 15.334 1.00 97.19 198 TRP A N 1
ATOM 1526 C CA . TRP A 1 198 ? -7.512 7.693 16.033 1.00 97.19 198 TRP A CA 1
ATOM 1527 C C . TRP A 1 198 ? -6.132 8.362 15.963 1.00 97.19 198 TRP A C 1
ATOM 1529 O O . TRP A 1 198 ? -5.161 7.865 16.534 1.00 97.19 198 TRP A O 1
ATOM 1539 N N . ILE A 1 199 ? -6.013 9.501 15.275 1.00 96.75 199 ILE A N 1
ATOM 1540 C CA . ILE A 1 199 ? -4.783 10.298 15.243 1.00 96.75 199 ILE A CA 1
ATOM 1541 C C . ILE A 1 199 ? -4.450 10.797 16.659 1.00 96.75 199 ILE A C 1
ATOM 1543 O O . ILE A 1 199 ? -5.302 11.324 17.366 1.00 96.75 199 ILE A O 1
ATOM 1547 N N . GLY A 1 200 ? -3.195 10.614 17.078 1.00 95.88 200 GLY A N 1
ATOM 1548 C CA . GLY A 1 200 ? -2.705 10.877 18.434 1.00 95.88 200 GLY A CA 1
ATOM 1549 C C . GLY A 1 200 ? -2.957 9.734 19.428 1.00 95.88 200 GLY A C 1
ATOM 1550 O O . GLY A 1 200 ? -2.323 9.684 20.484 1.00 95.88 200 GLY A O 1
ATOM 1551 N N . ARG A 1 201 ? -3.820 8.774 19.087 1.00 96.81 201 ARG A N 1
ATOM 1552 C CA . ARG A 1 201 ? -4.260 7.688 19.974 1.00 96.81 201 ARG A CA 1
ATOM 1553 C C . ARG A 1 201 ? -3.493 6.397 19.725 1.00 96.81 201 ARG A C 1
ATOM 1555 O O . ARG A 1 201 ? -2.890 6.212 18.663 1.00 96.81 201 ARG A O 1
ATOM 1562 N N . GLU A 1 202 ? -3.486 5.523 20.724 1.00 96.62 202 GLU A N 1
ATOM 1563 C CA . GLU A 1 202 ? -2.909 4.190 20.572 1.00 96.62 202 GLU A CA 1
ATOM 1564 C C . GLU A 1 202 ? -3.951 3.250 19.970 1.00 96.62 202 GLU A C 1
ATOM 1566 O O . GLU A 1 202 ? -5.098 3.212 20.406 1.00 96.62 202 GLU A O 1
ATOM 1571 N N . ILE A 1 203 ? -3.550 2.478 18.970 1.00 97.44 203 ILE A N 1
ATOM 1572 C CA . ILE A 1 203 ? -4.369 1.459 18.325 1.00 97.44 203 ILE A CA 1
ATOM 1573 C C . ILE A 1 203 ? -3.719 0.122 18.670 1.00 97.44 203 ILE A C 1
ATOM 1575 O O . ILE A 1 203 ? -2.577 -0.135 18.292 1.00 97.44 203 ILE A O 1
ATOM 1579 N N . VAL A 1 204 ? -4.429 -0.705 19.426 1.00 97.00 204 VAL A N 1
ATOM 1580 C CA . VAL A 1 204 ? -3.983 -2.024 19.875 1.00 97.00 204 VAL A CA 1
ATOM 1581 C C . VAL A 1 204 ? -4.660 -3.064 18.994 1.00 97.00 204 VAL A C 1
ATOM 1583 O O . VAL A 1 204 ? -5.890 -3.116 18.956 1.00 97.00 204 VAL A O 1
ATOM 1586 N N . LEU A 1 205 ? -3.869 -3.858 18.274 1.00 96.88 205 LEU A N 1
ATOM 1587 C CA . LEU A 1 205 ? -4.348 -4.857 17.326 1.00 96.88 205 LEU A CA 1
ATOM 1588 C C . LEU A 1 205 ? -3.867 -6.256 17.726 1.00 96.88 205 LEU A C 1
ATOM 1590 O O . LEU A 1 205 ? -2.690 -6.454 18.030 1.00 96.88 205 LEU A O 1
ATOM 1594 N N . GLY A 1 206 ? -4.781 -7.222 17.708 1.00 94.31 206 GLY A N 1
ATOM 1595 C CA . GLY A 1 206 ? -4.504 -8.606 18.079 1.00 94.31 206 GLY A CA 1
ATOM 1596 C C . GLY A 1 206 ? -4.139 -8.757 19.553 1.00 94.31 206 GLY A C 1
ATOM 1597 O O . GLY A 1 206 ? -4.694 -8.081 20.422 1.00 94.31 206 GLY A O 1
ATOM 1598 N N . GLY A 1 207 ? -3.202 -9.663 19.828 1.00 81.88 207 GLY A N 1
ATOM 1599 C CA . GLY A 1 207 ? -2.737 -9.954 21.181 1.00 81.88 207 GLY A CA 1
ATOM 1600 C C . GLY A 1 207 ? -3.654 -10.896 21.959 1.00 81.88 207 GLY A C 1
ATOM 1601 O O . GLY A 1 207 ? -4.017 -10.600 23.097 1.00 81.88 207 GLY A O 1
ATOM 1602 N N . GLY A 1 208 ? -4.059 -12.007 21.327 1.00 69.25 208 GLY A N 1
ATOM 1603 C CA . GLY A 1 208 ? -4.800 -13.093 21.980 1.00 69.25 208 GLY A CA 1
ATOM 1604 C C . GLY A 1 208 ? -4.048 -13.698 23.178 1.00 69.25 208 GLY A C 1
ATOM 1605 O O . GLY A 1 208 ? -2.991 -13.211 23.566 1.00 69.25 208 GLY A O 1
ATOM 1606 N N . ARG A 1 209 ? -4.577 -14.783 23.769 1.00 67.88 209 ARG A N 1
ATOM 1607 C CA . ARG A 1 209 ? -4.077 -15.346 25.049 1.00 67.88 209 ARG A CA 1
ATOM 1608 C C . ARG A 1 209 ? -2.555 -15.554 25.116 1.00 67.88 209 ARG A C 1
ATOM 1610 O O . ARG A 1 209 ? -1.999 -15.364 26.192 1.00 67.88 209 ARG A O 1
ATOM 1617 N N . ASP A 1 210 ? -1.912 -15.865 23.989 1.00 77.88 210 ASP A N 1
ATOM 1618 C CA . ASP A 1 210 ? -0.512 -16.309 23.946 1.00 77.88 210 ASP A CA 1
ATOM 1619 C C . ASP A 1 210 ? 0.421 -15.394 23.130 1.00 77.88 210 ASP A C 1
ATOM 1621 O O . ASP A 1 210 ? 1.584 -15.722 22.909 1.00 77.88 210 ASP A O 1
ATOM 1625 N N . THR A 1 211 ? -0.059 -14.236 22.665 1.00 81.81 211 THR A N 1
ATOM 1626 C CA . THR A 1 211 ? 0.738 -13.317 21.830 1.00 81.81 211 THR A CA 1
ATOM 1627 C C . THR A 1 211 ? 0.627 -11.889 22.336 1.00 81.81 211 THR A C 1
ATOM 1629 O O . THR A 1 211 ? -0.462 -11.444 2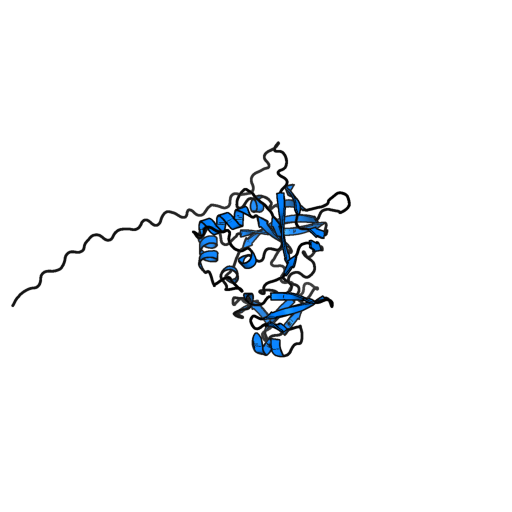2.687 1.00 81.81 211 THR A O 1
ATOM 1632 N N . ALA A 1 212 ? 1.729 -11.138 22.332 1.00 91.31 212 ALA A N 1
ATOM 1633 C CA . ALA A 1 212 ? 1.667 -9.699 22.574 1.00 91.31 212 ALA A CA 1
ATOM 1634 C C . ALA A 1 212 ? 0.916 -8.993 21.423 1.00 91.31 212 ALA A C 1
ATOM 1636 O O . ALA A 1 212 ? 1.059 -9.407 20.273 1.00 91.31 212 ALA A O 1
ATOM 1637 N N . PRO A 1 213 ? 0.119 -7.944 21.697 1.00 95.88 213 PRO A N 1
ATOM 1638 C CA . PRO A 1 213 ? -0.554 -7.187 20.648 1.00 95.88 213 PRO A CA 1
ATOM 1639 C C . PRO A 1 213 ? 0.413 -6.273 19.894 1.00 95.88 213 PRO A C 1
ATOM 1641 O O . PRO A 1 213 ? 1.317 -5.680 20.492 1.00 95.88 213 PRO A O 1
ATOM 1644 N N . LEU A 1 214 ? 0.127 -6.053 18.611 1.00 97.62 214 LEU A N 1
ATOM 1645 C CA . LEU A 1 214 ? 0.719 -4.962 17.847 1.00 97.62 214 LEU A CA 1
ATOM 1646 C C . LEU A 1 214 ? 0.155 -3.648 18.390 1.00 97.62 214 LEU A C 1
ATOM 1648 O O . LEU A 1 214 ? -1.062 -3.464 18.466 1.00 97.62 214 LEU A O 1
ATOM 1652 N N . ARG A 1 215 ? 1.030 -2.710 18.755 1.00 97.75 215 ARG A N 1
ATOM 1653 C CA . ARG A 1 215 ? 0.618 -1.358 19.155 1.00 97.75 215 ARG A CA 1
ATOM 1654 C C . ARG A 1 215 ? 1.075 -0.359 18.120 1.00 97.75 215 ARG A C 1
ATOM 1656 O O . ARG A 1 215 ? 2.264 -0.281 17.818 1.00 97.75 215 ARG A O 1
ATOM 1663 N N . LEU A 1 216 ? 0.135 0.430 17.625 1.00 97.75 216 LEU A N 1
ATOM 1664 C CA . LEU A 1 216 ? 0.372 1.508 16.679 1.00 97.75 216 LEU A CA 1
ATOM 1665 C C . LEU A 1 216 ? -0.029 2.854 17.295 1.00 97.75 216 LEU A C 1
ATOM 1667 O O . LEU A 1 216 ? -0.926 2.920 18.132 1.00 97.75 216 LEU A O 1
ATOM 1671 N N . ARG A 1 217 ? 0.594 3.946 16.854 1.00 97.19 217 ARG A N 1
ATOM 1672 C CA . ARG A 1 217 ? 0.186 5.324 17.175 1.00 97.19 217 ARG A CA 1
ATOM 1673 C C . ARG A 1 217 ? -0.343 5.989 15.915 1.00 97.19 217 ARG A C 1
ATOM 1675 O O . ARG A 1 217 ? 0.374 6.035 14.920 1.00 97.19 217 ARG A O 1
ATOM 1682 N N . GLY A 1 218 ? -1.560 6.531 15.938 1.00 96.50 218 GLY A N 1
ATOM 1683 C CA . GLY A 1 218 ? -2.077 7.333 14.825 1.00 96.50 218 GLY A CA 1
ATOM 1684 C C . GLY A 1 218 ? -1.298 8.640 14.662 1.00 96.50 218 GLY A C 1
ATOM 1685 O O . GLY A 1 218 ? -1.139 9.376 15.629 1.00 96.50 218 GLY A O 1
ATOM 1686 N N . ILE A 1 219 ? -0.829 8.950 13.450 1.00 95.12 219 ILE A N 1
ATOM 1687 C CA . ILE A 1 219 ? 0.062 10.098 13.198 1.00 95.12 219 ILE A CA 1
ATOM 1688 C C . ILE A 1 219 ? -0.626 11.200 12.398 1.00 95.12 219 ILE A C 1
ATOM 1690 O O . ILE A 1 219 ? -0.688 12.349 12.826 1.00 95.12 219 ILE A O 1
ATOM 1694 N N . LYS A 1 220 ? -1.104 10.879 11.194 1.00 94.69 220 LYS A N 1
ATOM 1695 C CA . LYS A 1 220 ? -1.676 11.867 10.268 1.00 94.69 220 LYS A CA 1
ATOM 1696 C C . LYS A 1 220 ? -2.561 11.207 9.223 1.00 94.69 220 LYS A C 1
ATOM 1698 O O . LYS A 1 220 ? -2.436 10.016 8.948 1.00 94.69 220 LYS A O 1
ATOM 1703 N N . ARG A 1 221 ? -3.414 11.995 8.573 1.00 96.50 221 ARG A N 1
ATOM 1704 C CA . ARG A 1 221 ? -4.198 11.543 7.414 1.00 96.50 221 ARG A CA 1
ATOM 1705 C C . ARG A 1 221 ? -3.281 11.248 6.221 1.00 96.50 221 ARG A C 1
ATOM 1707 O O . ARG A 1 221 ? -2.298 11.956 5.992 1.00 96.50 221 ARG A O 1
ATOM 1714 N N . VAL A 1 222 ? -3.611 10.230 5.426 1.00 95.12 222 VAL A N 1
ATOM 1715 C CA . VAL A 1 222 ? -2.829 9.878 4.229 1.00 95.12 222 VAL A CA 1
ATOM 1716 C C . VAL A 1 222 ? -3.281 10.707 3.037 1.00 95.12 222 VAL A C 1
ATOM 1718 O O . VAL A 1 222 ? -4.342 10.456 2.460 1.00 95.12 222 VAL A O 1
ATOM 1721 N N . LYS A 1 223 ? -2.437 11.654 2.621 1.00 94.81 223 LYS A N 1
ATOM 1722 C CA . LYS A 1 223 ? -2.636 12.426 1.393 1.00 94.81 223 LYS A CA 1
ATOM 1723 C C . LYS A 1 223 ? -2.406 11.550 0.164 1.00 94.81 223 LYS A C 1
ATOM 1725 O O . LYS A 1 223 ? -1.386 10.875 0.033 1.00 94.81 223 LYS A O 1
ATOM 1730 N N . ARG A 1 224 ? -3.358 11.571 -0.760 1.00 95.00 224 ARG A N 1
ATOM 1731 C CA . ARG A 1 224 ? -3.323 10.823 -2.014 1.00 95.00 224 ARG A CA 1
ATOM 1732 C C . ARG A 1 224 ? -2.753 11.675 -3.132 1.00 95.00 224 ARG A C 1
ATOM 1734 O O . ARG A 1 224 ? -2.826 12.899 -3.126 1.00 95.00 224 ARG A O 1
ATOM 1741 N N . CYS A 1 225 ? -2.164 10.995 -4.100 1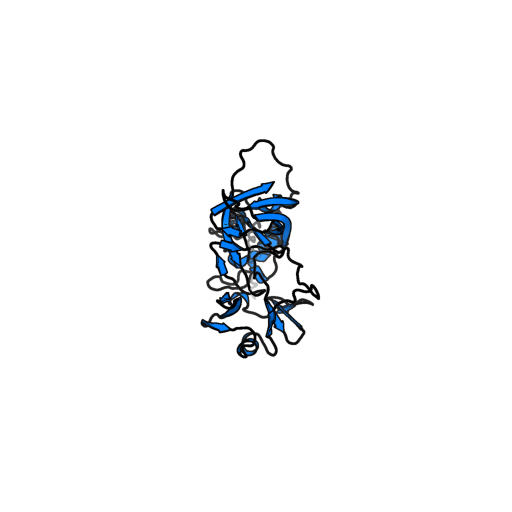.00 91.94 225 CYS A N 1
ATOM 1742 C CA . CYS A 1 225 ? -1.637 11.583 -5.320 1.00 91.94 225 CYS A CA 1
ATOM 1743 C C . CYS A 1 225 ? -2.180 10.812 -6.524 1.00 91.94 225 CYS A C 1
ATOM 1745 O O . CYS A 1 225 ? -2.930 9.852 -6.356 1.00 91.94 225 CYS A O 1
ATOM 1747 N N . VAL A 1 226 ? -1.754 11.202 -7.726 1.00 93.50 226 VAL A N 1
ATOM 1748 C CA . VAL A 1 226 ? -2.187 10.616 -9.007 1.00 93.50 226 VAL A CA 1
ATOM 1749 C C . VAL A 1 226 ? -2.079 9.086 -9.081 1.00 93.50 226 VAL A C 1
ATOM 1751 O O . VAL A 1 226 ? -2.792 8.464 -9.851 1.00 93.50 226 VAL A O 1
ATOM 1754 N N . MET A 1 227 ? -1.266 8.448 -8.233 1.00 94.50 227 MET A N 1
ATOM 1755 C CA . MET A 1 227 ? -1.188 6.984 -8.159 1.00 94.50 227 MET A CA 1
ATOM 1756 C C . MET A 1 227 ? -2.548 6.311 -7.926 1.00 94.50 227 MET A C 1
ATOM 1758 O O . MET A 1 227 ? -2.755 5.210 -8.413 1.00 94.50 227 MET A O 1
ATOM 1762 N N . VAL A 1 228 ? -3.487 6.955 -7.220 1.00 96.38 228 VAL A N 1
ATOM 1763 C CA . VAL A 1 228 ? -4.818 6.360 -6.969 1.00 96.38 228 VAL A CA 1
ATOM 1764 C C . VAL A 1 228 ? -5.719 6.326 -8.199 1.00 96.38 228 VAL A C 1
ATOM 1766 O O . VAL A 1 228 ? -6.740 5.641 -8.176 1.00 96.38 228 VAL A O 1
ATOM 1769 N N . THR A 1 229 ? -5.370 7.080 -9.245 1.00 96.25 229 THR A N 1
ATOM 1770 C CA . THR A 1 229 ? -6.149 7.137 -10.484 1.00 96.25 229 THR A CA 1
ATOM 1771 C C . THR A 1 229 ? -5.676 6.120 -11.507 1.00 96.25 229 THR A C 1
ATOM 1773 O O . THR A 1 229 ? -6.448 5.786 -12.391 1.00 96.25 229 THR A O 1
ATOM 1776 N N . GLN A 1 230 ? -4.447 5.610 -11.389 1.00 96.38 230 GLN A N 1
ATOM 1777 C CA . GLN A 1 230 ? -3.840 4.744 -12.399 1.00 96.38 230 GLN A CA 1
ATOM 1778 C C . GLN A 1 230 ? -4.586 3.413 -12.549 1.00 96.38 230 GLN A C 1
ATOM 1780 O O . GLN A 1 230 ? -5.123 2.872 -11.572 1.00 96.38 230 GLN A O 1
ATOM 1785 N N . ALA A 1 231 ? -4.568 2.891 -13.777 1.00 96.44 231 ALA A N 1
ATOM 1786 C CA . ALA A 1 231 ? -5.030 1.546 -14.082 1.00 96.44 231 ALA A CA 1
ATOM 1787 C C . ALA A 1 231 ? -4.206 0.488 -13.330 1.00 96.44 231 ALA A C 1
ATOM 1789 O O . ALA A 1 231 ? -3.027 0.686 -13.024 1.00 96.44 231 ALA A O 1
ATOM 1790 N N . GLN A 1 232 ? -4.867 -0.618 -13.012 1.00 96.75 232 GLN A N 1
ATOM 1791 C CA . GLN A 1 232 ? -4.340 -1.813 -12.357 1.00 96.75 232 GLN A CA 1
ATOM 1792 C C . GLN A 1 232 ? -5.006 -3.042 -13.000 1.00 96.75 232 GLN A C 1
ATOM 1794 O O . GLN A 1 232 ? -6.036 -2.901 -13.666 1.00 96.75 232 GLN A O 1
ATOM 1799 N N . PRO A 1 233 ? -4.503 -4.265 -12.782 1.00 95.69 233 PRO A N 1
ATOM 1800 C CA . PRO A 1 233 ? -5.121 -5.468 -13.325 1.00 95.69 233 PRO A CA 1
ATOM 1801 C C . PRO A 1 233 ? -6.562 -5.622 -12.815 1.00 95.69 233 PRO A C 1
ATOM 1803 O O . PRO A 1 233 ? -6.824 -5.677 -11.609 1.00 95.69 233 PRO A O 1
ATOM 1806 N N . GLY A 1 234 ? -7.518 -5.621 -13.747 1.00 95.56 234 GLY A N 1
ATOM 1807 C CA . GLY A 1 234 ? -8.954 -5.654 -13.454 1.00 95.56 234 GLY A CA 1
ATOM 1808 C C . GLY A 1 234 ? -9.561 -4.337 -12.946 1.00 95.56 234 GLY A C 1
ATOM 1809 O O . GLY A 1 234 ? -10.738 -4.322 -12.604 1.00 95.56 234 GLY A O 1
ATOM 1810 N N . LEU A 1 235 ? -8.805 -3.232 -12.895 1.00 95.62 235 LEU A N 1
ATOM 1811 C CA . LEU A 1 235 ? -9.308 -1.911 -12.500 1.00 95.62 235 LEU A CA 1
ATOM 1812 C C . LEU A 1 235 ? -8.856 -0.847 -13.512 1.00 95.62 235 LEU A C 1
ATOM 1814 O O . LEU A 1 235 ? -7.672 -0.503 -13.544 1.00 95.62 235 LEU A O 1
ATOM 1818 N N . PRO A 1 236 ? -9.766 -0.263 -14.310 1.00 96.44 236 PRO A N 1
ATOM 1819 C CA . PRO A 1 236 ? -9.389 0.764 -15.276 1.00 96.44 236 PRO A CA 1
ATOM 1820 C C . PRO A 1 236 ? -8.876 2.037 -14.587 1.00 96.44 236 PRO A C 1
ATOM 1822 O O . PRO A 1 236 ? -9.074 2.251 -13.383 1.00 96.44 236 PRO A O 1
ATOM 1825 N N . GLU A 1 237 ? -8.231 2.911 -15.362 1.00 97.06 237 GLU A N 1
ATOM 1826 C CA . GLU A 1 237 ? -7.902 4.259 -14.897 1.00 97.06 237 GLU A CA 1
ATOM 1827 C C . GLU A 1 237 ? -9.180 4.969 -14.416 1.00 97.06 237 GLU A C 1
ATOM 1829 O O . GLU A 1 237 ? -10.205 4.949 -15.095 1.00 97.06 237 GLU A O 1
ATOM 1834 N N . ASP A 1 238 ? -9.127 5.602 -13.242 1.00 97.38 238 ASP A N 1
ATOM 1835 C CA . ASP A 1 238 ? -10.246 6.369 -12.701 1.00 97.38 238 ASP A CA 1
ATOM 1836 C C . ASP A 1 238 ? -9.789 7.702 -12.095 1.00 97.38 238 ASP A C 1
ATOM 1838 O O . ASP A 1 238 ? -9.413 7.826 -10.925 1.00 97.38 238 ASP A O 1
ATOM 1842 N N . ASN A 1 239 ? -9.872 8.749 -12.914 1.00 96.56 239 ASN A N 1
ATOM 1843 C CA . ASN A 1 239 ? -9.545 10.113 -12.510 1.00 96.56 239 ASN A CA 1
ATOM 1844 C C . ASN A 1 239 ? -10.585 10.736 -11.560 1.00 96.56 239 ASN A C 1
ATOM 1846 O O . ASN A 1 239 ? -10.300 11.781 -10.963 1.00 96.56 239 ASN A O 1
ATOM 1850 N N . ARG A 1 240 ? -11.771 10.128 -11.392 1.00 97.44 240 ARG A N 1
ATOM 1851 C CA . ARG A 1 240 ? -12.791 10.602 -10.442 1.00 97.44 240 ARG A CA 1
ATOM 1852 C C . ARG A 1 240 ? -12.282 10.469 -9.010 1.00 97.44 240 ARG A C 1
ATOM 1854 O O . ARG A 1 240 ? -12.466 11.397 -8.234 1.00 97.44 240 ARG A O 1
ATOM 1861 N N . VAL A 1 241 ? -11.546 9.402 -8.683 1.00 97.06 241 VAL A N 1
ATOM 1862 C CA . VAL A 1 241 ? -11.058 9.111 -7.318 1.00 97.06 241 VAL A CA 1
ATOM 1863 C C . VAL A 1 241 ? -10.316 10.297 -6.698 1.00 97.06 241 VAL A C 1
ATOM 1865 O O . VAL A 1 241 ? -10.697 10.792 -5.635 1.00 97.06 241 VAL A O 1
ATOM 1868 N N . LEU A 1 242 ? -9.267 10.798 -7.359 1.00 96.81 242 LEU A N 1
ATOM 1869 C CA . LEU A 1 242 ? -8.485 11.910 -6.812 1.00 96.81 242 LEU A CA 1
ATOM 1870 C C . LEU A 1 242 ? -9.269 13.230 -6.837 1.00 96.81 242 LEU A C 1
ATOM 1872 O O . LEU A 1 242 ? -9.136 14.026 -5.906 1.00 96.81 242 LEU A O 1
ATOM 1876 N N . LYS A 1 243 ? -10.104 13.464 -7.860 1.00 97.19 243 LYS A N 1
ATOM 1877 C CA . LYS A 1 243 ? -10.968 14.655 -7.945 1.00 97.19 243 LYS A CA 1
ATOM 1878 C C . LYS A 1 243 ? -11.967 14.700 -6.788 1.00 97.19 243 LYS A C 1
ATOM 1880 O O . LYS A 1 243 ? -12.053 15.717 -6.104 1.00 97.19 243 LYS A O 1
ATOM 1885 N N . THR A 1 244 ? -12.639 13.587 -6.515 1.00 97.81 244 THR A N 1
ATOM 1886 C CA . THR A 1 244 ? -13.587 13.426 -5.408 1.00 97.81 244 THR A CA 1
ATOM 1887 C C . THR A 1 244 ? -12.897 13.611 -4.061 1.00 97.81 244 THR A C 1
ATOM 1889 O O . THR A 1 244 ? -13.353 14.410 -3.246 1.00 97.81 244 THR A O 1
ATOM 1892 N N . LEU A 1 245 ? -11.743 12.972 -3.837 1.00 97.00 245 LEU A N 1
ATOM 1893 C CA . LEU A 1 245 ? -10.971 13.176 -2.605 1.00 97.00 245 LEU A CA 1
ATOM 1894 C C . LEU A 1 245 ? -10.505 14.627 -2.440 1.00 97.00 245 LEU A C 1
ATOM 1896 O O . LEU A 1 245 ? -10.481 15.139 -1.322 1.00 97.00 245 LEU A O 1
ATOM 1900 N N . THR A 1 246 ? -10.133 15.303 -3.528 1.00 96.12 246 THR A N 1
ATOM 1901 C CA . THR A 1 246 ? -9.754 16.723 -3.494 1.00 96.12 246 THR A CA 1
ATOM 1902 C C . THR A 1 246 ? -10.940 17.585 -3.073 1.00 96.12 246 THR A C 1
ATOM 1904 O O . THR A 1 246 ? -10.813 18.365 -2.133 1.00 96.12 246 THR A O 1
ATOM 1907 N N . ALA A 1 247 ? -12.091 17.403 -3.724 1.00 95.69 247 ALA A N 1
ATOM 1908 C CA . ALA A 1 247 ? -13.290 18.200 -3.488 1.00 95.69 247 ALA A CA 1
ATOM 1909 C C . ALA A 1 247 ? -13.904 17.968 -2.100 1.00 95.69 247 ALA A C 1
ATOM 1911 O O . ALA A 1 247 ? -14.360 18.916 -1.472 1.00 95.69 247 ALA A O 1
ATOM 1912 N N . ALA A 1 248 ? -13.906 16.727 -1.609 1.00 95.25 248 ALA A N 1
ATOM 1913 C CA . ALA A 1 248 ? -14.634 16.370 -0.393 1.00 95.25 248 ALA A CA 1
ATOM 1914 C C . ALA A 1 248 ? -13.745 16.204 0.848 1.00 95.25 248 ALA A C 1
ATOM 1916 O O . ALA A 1 248 ? -14.242 16.311 1.967 1.00 95.25 248 ALA A O 1
ATOM 1917 N N . ARG A 1 249 ? -12.453 15.881 0.678 1.00 95.06 249 ARG A N 1
ATOM 1918 C CA . ARG A 1 249 ? -11.619 15.320 1.760 1.00 95.06 249 ARG A CA 1
ATOM 1919 C C . ARG A 1 249 ? -10.197 15.887 1.832 1.00 95.06 249 ARG A C 1
ATOM 1921 O O . ARG A 1 249 ? -9.382 15.350 2.584 1.00 95.06 249 ARG A O 1
ATOM 1928 N N . GLY A 1 250 ? -9.866 16.939 1.078 1.00 94.94 250 GLY A N 1
ATOM 1929 C CA . GLY A 1 250 ? -8.520 17.532 1.077 1.00 94.94 250 GLY A CA 1
ATOM 1930 C C . GLY A 1 250 ? -7.439 16.594 0.524 1.00 94.94 250 GLY A C 1
ATOM 1931 O O . GLY A 1 250 ? -6.305 16.606 0.997 1.00 94.94 250 GLY A O 1
ATOM 1932 N N . MET A 1 251 ? -7.800 15.755 -0.454 1.00 95.50 251 MET A N 1
ATOM 1933 C CA . MET A 1 251 ? -6.982 14.662 -1.002 1.00 95.50 251 MET A CA 1
ATOM 1934 C C . MET A 1 251 ? -6.651 13.543 -0.002 1.00 95.50 251 MET A C 1
ATOM 1936 O O . MET A 1 251 ? -5.799 12.715 -0.304 1.00 95.50 251 MET A O 1
ATOM 1940 N N . CYS A 1 252 ? -7.279 13.480 1.170 1.00 96.81 252 CYS A N 1
ATOM 1941 C CA . CYS A 1 252 ? -6.900 12.532 2.218 1.00 96.81 252 CYS A CA 1
ATOM 1942 C C . CYS A 1 252 ? -7.904 11.385 2.385 1.00 96.81 252 CYS A C 1
ATOM 1944 O O . CYS A 1 252 ? -9.111 11.603 2.307 1.00 96.81 252 CYS A O 1
ATOM 1946 N N . ILE A 1 253 ? -7.398 10.175 2.652 1.00 97.44 253 ILE A N 1
ATOM 1947 C CA . ILE A 1 253 ? -8.217 9.024 3.069 1.00 97.44 253 ILE A CA 1
ATOM 1948 C C . ILE A 1 253 ? -7.398 7.992 3.860 1.00 97.44 253 ILE A C 1
ATOM 1950 O O . ILE A 1 253 ? -6.314 7.567 3.435 1.00 97.44 253 ILE A O 1
ATOM 1954 N N . GLY A 1 254 ? -7.943 7.565 5.001 1.00 97.62 254 GLY A N 1
ATOM 1955 C CA . GLY A 1 254 ? -7.275 6.726 5.995 1.00 97.62 254 GLY A CA 1
ATOM 1956 C C . GLY A 1 254 ? -6.103 7.434 6.681 1.00 97.62 254 GLY A C 1
ATOM 1957 O O . GLY A 1 254 ? -5.789 8.591 6.384 1.00 97.62 254 GLY A O 1
ATOM 1958 N N . ILE A 1 255 ? -5.395 6.709 7.543 1.00 97.62 255 ILE A N 1
ATOM 1959 C CA . ILE A 1 255 ? -4.327 7.266 8.383 1.00 97.62 255 ILE A CA 1
ATOM 1960 C C . ILE A 1 255 ? -2.982 6.563 8.205 1.00 97.62 255 ILE A C 1
ATOM 1962 O O . ILE A 1 255 ? -2.881 5.458 7.668 1.00 97.62 255 ILE A O 1
ATOM 1966 N N . HIS A 1 256 ? -1.951 7.282 8.614 1.00 96.81 256 HIS A N 1
ATOM 1967 C CA . HIS A 1 256 ? -0.583 6.842 8.808 1.00 96.81 256 HIS A CA 1
ATOM 1968 C C . HIS A 1 256 ? -0.360 6.556 10.290 1.00 96.81 256 HIS A C 1
ATOM 1970 O O . HIS A 1 256 ? -0.841 7.327 11.126 1.00 96.81 256 HIS A O 1
ATOM 1976 N N . THR A 1 257 ? 0.350 5.475 10.596 1.00 96.75 257 THR A N 1
ATOM 1977 C CA . THR A 1 257 ? 0.613 5.030 11.963 1.00 96.75 257 THR A CA 1
ATOM 1978 C C . THR A 1 257 ? 2.057 4.575 12.160 1.00 96.75 257 THR A C 1
ATOM 1980 O O . THR A 1 257 ? 2.588 3.842 11.320 1.00 96.75 257 THR A O 1
ATOM 1983 N N . ASP A 1 258 ? 2.653 4.934 13.294 1.00 94.88 258 ASP A N 1
ATOM 1984 C CA . ASP A 1 258 ? 3.970 4.434 13.701 1.00 94.88 258 ASP A CA 1
ATOM 1985 C C . ASP A 1 258 ? 3.816 3.196 14.588 1.00 94.88 258 ASP A C 1
ATOM 1987 O O . ASP A 1 258 ? 2.829 3.072 15.317 1.00 94.88 258 ASP A O 1
ATOM 1991 N N . VAL A 1 259 ? 4.788 2.283 14.534 1.00 95.75 259 VAL A N 1
ATOM 1992 C CA . VAL A 1 259 ? 4.811 1.094 15.394 1.00 95.75 259 VAL A CA 1
ATOM 1993 C C . VAL A 1 259 ? 5.370 1.473 16.765 1.00 95.75 259 VAL A C 1
ATOM 1995 O O . VAL A 1 259 ? 6.490 1.961 16.874 1.00 95.75 259 VAL A O 1
ATOM 1998 N N . VAL A 1 260 ? 4.579 1.248 17.814 1.00 96.25 260 VAL A N 1
ATOM 1999 C CA . VAL A 1 260 ? 4.949 1.465 19.225 1.00 96.25 260 VAL A CA 1
ATOM 2000 C C . VAL A 1 260 ? 5.489 0.178 19.840 1.00 96.25 260 VAL A C 1
ATOM 2002 O O . VAL A 1 260 ? 6.499 0.185 20.537 1.00 96.25 260 VAL A O 1
ATOM 2005 N N . THR A 1 261 ? 4.818 -0.944 19.583 1.00 96.56 261 THR A N 1
ATOM 2006 C CA . THR A 1 261 ? 5.254 -2.273 20.023 1.00 96.56 261 THR A CA 1
ATOM 2007 C C . THR A 1 261 ? 5.068 -3.227 18.859 1.00 96.56 261 THR A C 1
ATOM 2009 O O . THR A 1 261 ? 3.918 -3.442 18.467 1.00 96.56 261 THR A O 1
ATOM 2012 N N . PRO A 1 262 ? 6.157 -3.762 18.286 1.00 96.62 262 PRO A N 1
ATOM 2013 C CA . PRO A 1 262 ? 6.062 -4.706 17.190 1.00 96.62 262 PRO A CA 1
ATOM 2014 C C . PRO A 1 262 ? 5.486 -6.040 17.654 1.00 96.62 262 PRO A C 1
ATOM 2016 O O . PRO A 1 262 ? 5.805 -6.522 18.741 1.00 96.62 262 PRO A O 1
ATOM 2019 N N . ALA A 1 263 ? 4.643 -6.620 16.814 1.00 96.81 263 ALA A N 1
ATOM 2020 C CA . ALA A 1 263 ? 4.101 -7.955 16.975 1.00 96.81 263 ALA A CA 1
ATOM 2021 C C . ALA A 1 263 ? 3.503 -8.409 15.637 1.00 96.81 263 ALA A C 1
ATOM 2023 O O . ALA A 1 263 ? 3.167 -7.565 14.797 1.00 96.81 263 ALA A O 1
ATOM 2024 N N . PRO A 1 264 ? 3.321 -9.717 15.438 1.00 96.19 264 PRO A N 1
ATOM 2025 C CA . PRO A 1 264 ? 2.492 -10.206 14.354 1.00 96.19 264 PRO A CA 1
ATOM 2026 C C . PRO A 1 264 ? 1.052 -9.705 14.421 1.00 96.19 264 PRO A C 1
ATOM 2028 O O . PRO A 1 264 ? 0.510 -9.453 15.497 1.00 96.19 264 PRO A O 1
ATOM 2031 N N . LEU A 1 265 ? 0.411 -9.671 13.257 1.00 97.19 265 LEU A N 1
ATOM 2032 C CA . LEU A 1 265 ? -1.009 -9.387 13.107 1.00 97.19 265 LEU A CA 1
ATOM 2033 C C . LEU A 1 265 ? -1.629 -10.343 12.090 1.00 97.19 265 LEU A C 1
ATOM 2035 O O . LEU A 1 265 ? -1.061 -10.533 11.015 1.00 97.19 265 LEU A O 1
ATOM 2039 N N . ALA A 1 266 ? -2.793 -10.904 12.404 1.00 96.94 266 ALA A N 1
ATOM 2040 C CA . ALA A 1 266 ? -3.560 -11.777 11.522 1.00 96.94 266 ALA A CA 1
ATOM 2041 C C . ALA A 1 266 ? -4.943 -11.196 11.183 1.00 96.94 266 ALA A C 1
ATOM 2043 O O . ALA A 1 266 ? -5.464 -10.312 11.866 1.00 96.94 266 ALA A O 1
ATOM 2044 N N . LEU A 1 267 ? -5.563 -11.696 10.114 1.00 97.25 267 LEU A N 1
ATOM 2045 C CA . LEU A 1 267 ? -6.973 -11.428 9.839 1.00 97.25 267 LEU A CA 1
ATOM 2046 C C . LEU A 1 267 ? -7.851 -11.941 10.989 1.00 97.25 267 LEU A C 1
ATOM 2048 O O . LEU A 1 267 ? -7.571 -12.963 11.609 1.00 97.25 267 LEU A O 1
ATOM 2052 N N . GLY A 1 268 ? -8.924 -11.212 11.286 1.00 96.12 268 GLY A N 1
ATOM 2053 C CA . GLY A 1 268 ? -9.825 -11.502 12.402 1.00 96.12 268 GLY A CA 1
ATOM 2054 C C . GLY A 1 268 ? -9.320 -11.034 13.773 1.00 96.12 268 GLY A C 1
ATOM 2055 O O . GLY A 1 268 ? -10.088 -11.085 14.745 1.00 96.12 268 GLY A O 1
ATOM 2056 N N . ASP A 1 269 ? -8.086 -10.525 13.866 1.00 96.12 269 ASP A N 1
ATOM 2057 C CA . ASP A 1 269 ? -7.574 -9.925 15.095 1.00 96.12 269 ASP A CA 1
ATOM 2058 C C . ASP A 1 269 ? -8.403 -8.707 15.510 1.00 96.12 269 ASP A C 1
ATOM 2060 O O . ASP A 1 269 ? -8.902 -7.933 14.689 1.00 96.12 269 ASP A O 1
ATOM 2064 N N . THR A 1 270 ? -8.581 -8.554 16.821 1.00 95.88 270 THR A N 1
ATOM 2065 C CA . THR A 1 270 ? -9.350 -7.458 17.418 1.00 95.88 270 THR A CA 1
ATOM 2066 C C . THR A 1 270 ? -8.592 -6.146 17.359 1.00 95.88 270 THR A C 1
ATOM 2068 O O . THR A 1 270 ? -7.383 -6.132 17.562 1.00 95.88 270 THR A O 1
ATOM 2071 N N . VAL A 1 271 ? -9.305 -5.040 17.182 1.00 96.81 271 VAL A N 1
ATOM 2072 C CA . VAL A 1 271 ? -8.749 -3.687 17.188 1.00 96.81 271 VAL A CA 1
ATOM 2073 C C . VAL A 1 271 ? -9.439 -2.862 18.267 1.00 96.81 271 VAL A C 1
ATOM 2075 O O . VAL A 1 271 ? -10.666 -2.769 18.309 1.00 96.81 271 VAL A O 1
ATOM 2078 N N . VAL A 1 272 ? -8.634 -2.254 19.139 1.00 94.88 272 VAL A N 1
ATOM 2079 C CA . VAL A 1 272 ? -9.082 -1.388 20.237 1.00 94.88 272 VAL A CA 1
ATOM 2080 C C . VAL A 1 272 ? -8.301 -0.081 20.193 1.00 94.88 272 VAL A C 1
ATOM 2082 O O . VAL A 1 272 ? -7.073 -0.092 20.144 1.00 94.88 272 VAL A O 1
ATOM 2085 N N . VAL A 1 273 ? -9.000 1.053 20.258 1.00 94.06 273 VAL A N 1
ATOM 2086 C CA . VAL A 1 273 ? -8.380 2.387 20.247 1.00 94.06 273 VAL A CA 1
ATOM 2087 C C . VAL A 1 273 ? -8.423 2.990 21.649 1.00 94.06 273 VAL A C 1
ATOM 2089 O O . VAL A 1 273 ? -9.495 3.081 22.249 1.00 94.06 273 VAL A O 1
ATOM 2092 N N . ARG A 1 274 ? -7.263 3.402 22.163 1.00 88.06 274 ARG A N 1
ATOM 2093 C CA . ARG A 1 274 ? -7.059 4.002 23.488 1.00 88.06 274 ARG A CA 1
ATOM 2094 C C . ARG A 1 274 ? -6.686 5.468 23.324 1.00 88.06 274 ARG A C 1
ATOM 2096 O O . ARG A 1 274 ? -5.606 5.769 22.768 1.00 88.06 274 ARG A O 1
#

Mean predicted aligned error: 8.89 Å

Foldseek 3Di:
DDDDDDDDDDDDDPDDPDDLDAPPDDAQDDDDPDDDFPWWFWAWAWAALEPAEATDTDQKFFADQLGTPNHHQKFKAAPVRATEHCDDDPRYDHFACRHQWYWYADPVRWIWIQHNVRDIDTFPRPCQCVRRHHRITIDGDDPPPPVPPVPAFNFFEAEPVQQCVLCVLLVHRDGHDCSLVNGRTYIHDDDHPNLQSLAQWWKWWADPPPWHTWIKHWHHFDADDLSSQPDYVVRHGHPSSQVSCVSHPVNTGTTHIGTPDTTMHGGGIIIGID

Sequence (274 aa):
MVRLLPRRSGPRRRTAARDARQLPWRSPSPPRGGESAVTLKVVGLRRFPVKSMLGEEHDRLEFDAGGAIGDRRWALRCADGKLGSGKNHPRFRRIPGLLEHYAAYDDDGLPVITAPDGATLRPGDPRVPERFGDGVELVREAEDGSESLKDVSPVSLIGTASLRALGGLLGDADPVDVRRLRKNIVVETDEPWIEEDWIGREIVLGGGRDTAPLRLRGIKRVKRCVMVTQAQPGLPEDNRVLKTLTAARGMCIGIHTDVVTPAPLALGDTVVVR

Radius of gyration: 22.52 Å; Cα contacts (8 Å, |Δi|>4): 591; chains: 1; bounding box: 58×58×81 Å